Protein AF-A0A7S2RJF8-F1 (afdb_monomer_lite)

Structure (mmCIF, N/CA/C/O backbone):
data_AF-A0A7S2RJF8-F1
#
_entry.id   AF-A0A7S2RJF8-F1
#
loop_
_atom_site.group_PDB
_atom_site.id
_atom_site.type_symbol
_atom_site.label_atom_id
_atom_site.label_alt_id
_atom_site.label_comp_id
_atom_site.label_asym_id
_atom_site.label_entity_id
_atom_site.label_seq_id
_atom_site.pdbx_PDB_ins_code
_atom_site.Cartn_x
_atom_site.Cartn_y
_atom_site.Cartn_z
_atom_site.occupancy
_atom_site.B_iso_or_equiv
_atom_site.auth_seq_id
_ato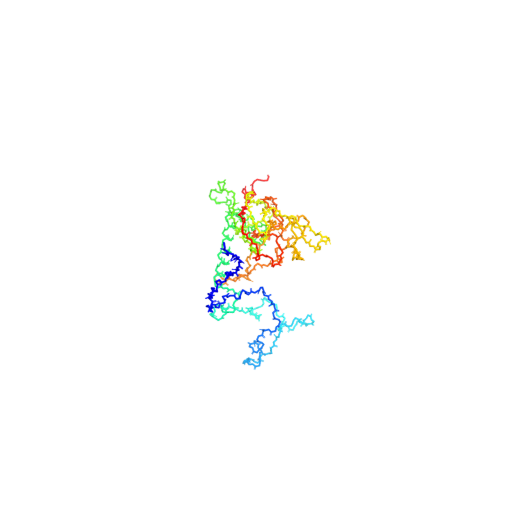m_site.auth_comp_id
_atom_site.auth_asym_id
_atom_site.auth_atom_id
_atom_site.pdbx_PDB_model_num
ATOM 1 N N . GLY A 1 1 ? 56.879 35.860 -63.292 1.00 36.66 1 GLY A N 1
ATOM 2 C CA . GLY A 1 1 ? 58.092 35.555 -62.521 1.00 36.66 1 GLY A CA 1
ATOM 3 C C . GLY A 1 1 ? 57.689 35.271 -61.097 1.00 36.66 1 GLY A C 1
ATOM 4 O O . GLY A 1 1 ? 57.011 36.121 -60.550 1.00 36.66 1 GLY A O 1
ATOM 5 N N . LEU A 1 2 ? 58.086 34.088 -60.601 1.00 40.69 2 LEU A N 1
ATOM 6 C CA . LEU A 1 2 ? 58.218 33.651 -59.195 1.00 40.69 2 LEU A CA 1
ATOM 7 C C . LEU A 1 2 ? 56.964 33.832 -58.302 1.00 40.69 2 LEU A C 1
ATOM 9 O O . LEU A 1 2 ? 56.569 34.950 -58.027 1.00 40.69 2 LEU A O 1
ATOM 13 N N . GLY A 1 3 ? 56.270 32.820 -57.775 1.00 36.88 3 GLY A N 1
ATOM 14 C CA . GLY A 1 3 ? 56.560 31.396 -57.593 1.00 36.88 3 GLY A CA 1
ATOM 15 C C . GLY A 1 3 ? 56.374 31.011 -56.114 1.00 36.88 3 GLY A C 1
ATOM 16 O O . GLY A 1 3 ? 57.061 31.585 -55.281 1.00 36.88 3 GLY A O 1
ATOM 17 N N . ASN A 1 4 ? 55.516 30.006 -55.860 1.00 38.94 4 ASN A N 1
ATOM 18 C CA . ASN A 1 4 ? 55.456 29.088 -54.695 1.00 38.94 4 ASN A CA 1
ATOM 19 C C . ASN A 1 4 ? 55.095 29.706 -53.321 1.00 38.94 4 ASN A C 1
ATOM 21 O O . ASN A 1 4 ? 55.640 30.725 -52.940 1.00 38.94 4 ASN A O 1
ATOM 25 N N . GLY A 1 5 ? 54.242 29.165 -52.446 1.00 35.81 5 GLY A N 1
ATOM 26 C CA . GLY A 1 5 ? 53.512 27.898 -52.293 1.00 35.81 5 GLY A CA 1
ATOM 27 C C . GLY A 1 5 ? 53.053 27.806 -50.803 1.00 35.81 5 GLY A C 1
ATOM 28 O O . GLY A 1 5 ? 53.656 28.480 -49.968 1.00 35.81 5 GLY A O 1
ATOM 29 N N . PRO A 1 6 ? 51.988 27.054 -50.447 1.00 52.69 6 PRO A N 1
ATOM 30 C CA . PRO A 1 6 ? 51.411 26.954 -49.085 1.00 52.69 6 PRO A CA 1
ATOM 31 C C . PRO A 1 6 ? 51.950 25.697 -48.347 1.00 52.69 6 PRO A C 1
ATOM 33 O O . PRO A 1 6 ? 52.889 25.089 -48.863 1.00 52.69 6 PRO A O 1
ATOM 36 N N . PRO A 1 7 ? 51.319 25.137 -47.285 1.00 63.91 7 PRO A N 1
ATOM 37 C CA . PRO A 1 7 ? 50.587 25.656 -46.107 1.00 63.91 7 PRO A CA 1
ATOM 38 C C . PRO A 1 7 ? 51.245 25.162 -44.785 1.00 63.91 7 PRO A C 1
ATOM 40 O O . PRO A 1 7 ? 52.074 24.267 -44.836 1.00 63.91 7 PRO A O 1
ATOM 43 N N . MET A 1 8 ? 50.835 25.613 -43.587 1.00 39.25 8 MET A N 1
ATOM 44 C CA . MET A 1 8 ? 50.894 24.745 -42.388 1.00 39.25 8 MET A CA 1
ATOM 45 C C . MET A 1 8 ? 49.911 25.153 -41.286 1.00 39.25 8 MET A C 1
ATOM 47 O O . MET A 1 8 ? 49.687 26.325 -40.999 1.00 39.25 8 MET A O 1
ATOM 51 N N . ALA A 1 9 ? 49.320 24.114 -40.705 1.00 45.09 9 ALA A N 1
ATOM 52 C CA . ALA A 1 9 ? 48.334 24.113 -39.644 1.00 45.09 9 ALA A CA 1
ATOM 53 C C . ALA A 1 9 ? 48.976 24.218 -38.251 1.00 45.09 9 ALA A C 1
ATOM 55 O O . ALA A 1 9 ? 50.017 23.622 -38.001 1.00 45.09 9 ALA A O 1
ATOM 56 N N . ALA A 1 10 ? 48.286 24.890 -37.332 1.00 42.38 10 ALA A N 1
ATOM 57 C CA . ALA A 1 10 ? 48.264 24.614 -35.893 1.00 42.38 10 ALA A CA 1
ATOM 58 C C . ALA A 1 10 ? 47.055 25.397 -35.348 1.00 42.38 10 ALA A C 1
ATOM 60 O O . ALA A 1 10 ? 46.948 26.599 -35.545 1.00 42.38 10 ALA A O 1
ATOM 61 N N . GLY A 1 11 ? 46.011 24.779 -34.808 1.00 36.81 11 GLY A N 1
ATOM 62 C CA . GLY A 1 11 ? 46.090 23.831 -33.707 1.00 36.81 11 GLY A CA 1
ATOM 63 C C . GLY A 1 11 ? 45.681 24.576 -32.439 1.00 36.81 11 GLY A C 1
ATOM 64 O O . GLY A 1 11 ? 46.522 25.047 -31.686 1.00 36.81 11 GLY A O 1
ATOM 65 N N . ARG A 1 12 ? 44.366 24.732 -32.250 1.00 40.50 12 ARG A N 1
ATOM 66 C CA . ARG A 1 12 ? 43.750 25.168 -30.993 1.00 40.50 12 ARG A CA 1
ATOM 67 C C . ARG A 1 12 ? 44.109 24.172 -29.888 1.00 40.50 12 ARG A C 1
ATOM 69 O O . ARG A 1 12 ? 43.741 23.014 -30.031 1.00 40.50 12 ARG A O 1
ATOM 76 N N . VAL A 1 13 ? 44.653 24.641 -28.766 1.00 36.78 13 VAL A N 1
ATOM 77 C CA . VAL A 1 13 ? 44.287 24.139 -27.429 1.00 36.78 13 VAL A CA 1
ATOM 78 C C . VAL A 1 13 ? 44.315 25.327 -26.466 1.00 36.78 13 VAL A C 1
ATOM 80 O O . VAL A 1 13 ? 45.375 25.810 -26.080 1.00 36.78 13 VAL A O 1
ATOM 83 N N . LEU A 1 14 ? 43.128 25.821 -26.104 1.00 37.53 14 LEU A N 1
ATOM 84 C CA . LEU A 1 14 ? 42.944 26.651 -24.917 1.00 37.53 14 LEU A CA 1
ATOM 85 C C . LEU A 1 14 ? 43.244 25.775 -23.693 1.00 37.53 14 LEU A C 1
ATOM 87 O O . LEU A 1 14 ? 42.480 24.859 -23.394 1.00 37.53 14 LEU A O 1
ATOM 91 N N . ALA A 1 15 ? 44.326 26.067 -22.977 1.00 36.41 15 ALA A N 1
ATOM 92 C CA . ALA A 1 15 ? 44.532 25.567 -21.625 1.00 36.41 15 ALA A CA 1
ATOM 93 C C . ALA A 1 15 ? 43.717 26.439 -20.657 1.00 36.41 15 ALA A C 1
ATOM 95 O O . ALA A 1 15 ? 44.195 27.437 -20.123 1.00 36.41 15 ALA A O 1
ATOM 96 N N . LEU A 1 16 ? 42.450 26.075 -20.476 1.00 36.81 16 LEU A N 1
ATOM 97 C CA . LEU A 1 16 ? 41.606 26.557 -19.387 1.00 36.81 16 LEU A CA 1
ATOM 98 C C . LEU A 1 16 ? 41.965 25.730 -18.143 1.00 36.81 16 LEU A C 1
ATOM 100 O O . LEU A 1 16 ? 41.409 24.661 -17.914 1.00 36.81 16 LEU A O 1
ATOM 104 N N . VAL A 1 17 ? 42.945 26.195 -17.366 1.00 37.25 17 VAL A N 1
ATOM 105 C CA . VAL A 1 17 ? 43.198 25.670 -16.017 1.00 37.25 17 VAL A CA 1
ATOM 106 C C . VAL A 1 17 ? 42.218 26.370 -15.083 1.00 37.25 17 VAL A C 1
ATOM 108 O O . VAL A 1 17 ? 42.480 27.457 -14.573 1.00 37.25 17 VAL A O 1
ATOM 111 N N . ALA A 1 18 ? 41.048 25.760 -14.928 1.00 38.97 18 ALA A N 1
ATOM 112 C CA . ALA A 1 18 ? 40.065 26.116 -13.922 1.00 38.97 18 ALA A CA 1
ATOM 113 C C . ALA A 1 18 ? 39.995 25.008 -12.864 1.00 38.97 18 ALA A C 1
ATOM 115 O O . ALA A 1 18 ? 39.979 23.826 -13.194 1.00 38.97 18 ALA A O 1
ATOM 116 N N . LEU A 1 19 ? 39.876 25.455 -11.613 1.00 39.59 19 LEU A N 1
ATOM 117 C CA . LEU A 1 19 ? 39.405 24.734 -10.429 1.00 39.59 19 LEU A CA 1
ATOM 118 C C . LEU A 1 19 ? 40.272 23.590 -9.871 1.00 39.59 19 LEU A C 1
ATOM 120 O O . LEU A 1 19 ? 40.175 22.436 -10.268 1.00 39.59 19 LEU A O 1
ATOM 124 N N . ALA A 1 20 ? 40.950 23.904 -8.768 1.00 35.16 20 ALA A N 1
ATOM 125 C CA . ALA A 1 20 ? 41.088 22.988 -7.639 1.00 35.16 20 ALA A CA 1
ATOM 126 C C . ALA A 1 20 ? 40.665 23.732 -6.361 1.00 35.16 20 ALA A C 1
ATOM 128 O O . ALA A 1 20 ? 41.483 24.100 -5.523 1.00 35.16 20 ALA A O 1
ATOM 129 N N . CYS A 1 21 ? 39.364 24.018 -6.242 1.00 34.28 21 CYS A N 1
ATOM 130 C CA . CYS A 1 21 ? 38.759 24.265 -4.938 1.00 34.28 21 CYS A CA 1
ATOM 131 C C . CYS A 1 21 ? 38.549 22.900 -4.282 1.00 34.28 21 CYS A C 1
ATOM 133 O O . CYS A 1 21 ? 37.712 22.120 -4.730 1.00 34.28 21 CYS A O 1
ATOM 135 N N . CYS A 1 22 ? 39.316 22.618 -3.232 1.00 37.09 22 CYS A N 1
ATOM 136 C CA . CYS A 1 22 ? 39.053 21.521 -2.312 1.00 37.09 22 CYS A CA 1
ATOM 137 C C . CYS A 1 22 ? 37.736 21.799 -1.573 1.00 37.09 22 CYS A C 1
ATOM 139 O O . CYS A 1 22 ? 37.728 22.406 -0.506 1.00 37.09 22 CYS A O 1
ATOM 141 N N . VAL A 1 23 ? 36.621 21.384 -2.168 1.00 39.28 23 VAL A N 1
ATOM 142 C CA . VAL A 1 23 ? 35.349 21.206 -1.471 1.00 39.28 23 VAL A CA 1
ATOM 143 C C . VAL A 1 23 ? 35.254 19.718 -1.170 1.00 39.28 23 VAL A C 1
ATOM 145 O O . VAL A 1 23 ? 35.249 18.890 -2.080 1.00 39.28 23 VAL A O 1
ATOM 148 N N . ALA A 1 24 ? 35.273 19.387 0.118 1.00 43.25 24 ALA A N 1
ATOM 149 C CA . ALA A 1 24 ? 35.049 18.036 0.607 1.00 43.25 24 ALA A CA 1
ATOM 150 C C . ALA A 1 24 ? 33.707 17.498 0.072 1.00 43.25 24 ALA A C 1
ATOM 152 O O . ALA A 1 24 ? 32.732 18.254 0.048 1.00 43.25 24 ALA A O 1
ATOM 153 N N . PRO A 1 25 ? 33.614 16.223 -0.344 1.00 43.41 25 PRO A N 1
ATOM 154 C CA . PRO A 1 25 ? 32.314 15.633 -0.614 1.00 43.41 25 PRO A CA 1
ATOM 155 C C . PRO A 1 25 ? 31.527 15.513 0.704 1.00 43.41 25 PRO A C 1
ATOM 157 O O . PRO A 1 25 ? 32.087 15.047 1.702 1.00 43.41 25 PRO A O 1
ATOM 160 N N . PRO A 1 26 ? 30.249 15.926 0.731 1.00 41.44 26 PRO A N 1
ATOM 161 C CA . PRO A 1 26 ? 29.357 15.613 1.829 1.00 41.44 26 PRO A CA 1
ATOM 162 C C . PRO A 1 26 ? 28.907 14.148 1.724 1.00 41.44 26 PRO A C 1
ATOM 164 O O . PRO A 1 26 ? 28.712 13.618 0.633 1.00 41.44 26 PRO A O 1
ATOM 167 N N . GLU A 1 27 ? 28.732 13.541 2.894 1.00 35.91 27 GLU A N 1
ATOM 168 C CA . GLU A 1 27 ? 27.838 12.411 3.164 1.00 35.91 27 GLU A CA 1
ATOM 169 C C . GLU A 1 27 ? 28.174 11.061 2.505 1.00 35.91 27 GLU A C 1
ATOM 171 O O . GLU A 1 27 ? 27.693 10.673 1.441 1.00 35.91 27 GLU A O 1
ATOM 176 N N . LEU A 1 28 ? 28.932 10.261 3.262 1.00 31.45 28 LEU A N 1
ATOM 177 C CA . LEU A 1 28 ? 28.774 8.810 3.260 1.00 31.45 28 LEU A CA 1
ATOM 178 C C . LEU A 1 28 ? 27.333 8.480 3.675 1.00 31.45 28 LEU A C 1
ATOM 180 O O . LEU A 1 28 ? 26.996 8.488 4.858 1.00 31.45 28 LEU A O 1
ATOM 184 N N . HIS A 1 29 ? 26.484 8.171 2.699 1.00 30.98 29 HIS A N 1
ATOM 185 C CA . HIS A 1 29 ? 25.232 7.478 2.960 1.00 30.98 29 HIS A CA 1
ATOM 186 C C . HIS A 1 29 ? 25.545 6.103 3.553 1.00 30.98 29 HIS A C 1
ATOM 188 O O . HIS A 1 29 ? 26.196 5.261 2.930 1.00 30.98 29 HIS A O 1
ATOM 194 N N . VAL A 1 30 ? 25.100 5.910 4.791 1.00 29.80 30 VAL A N 1
ATOM 195 C CA . VAL A 1 30 ? 25.175 4.650 5.523 1.00 29.80 30 VAL A CA 1
ATOM 196 C C . VAL A 1 30 ? 24.367 3.603 4.761 1.00 29.80 30 VAL A C 1
ATOM 198 O O . VAL A 1 30 ? 23.178 3.772 4.494 1.00 29.80 30 VAL A O 1
ATOM 201 N N . TRP A 1 31 ? 25.049 2.529 4.382 1.00 30.05 31 TRP A N 1
ATOM 202 C CA . TRP A 1 31 ? 24.442 1.332 3.827 1.00 30.05 31 TRP A CA 1
ATOM 203 C C . TRP A 1 31 ? 23.657 0.632 4.941 1.00 30.05 31 TRP A C 1
ATOM 205 O O . TRP A 1 31 ? 24.058 0.671 6.102 1.00 30.05 31 TRP A O 1
ATOM 215 N N . SER A 1 32 ? 22.537 0.011 4.571 1.00 32.19 32 SER A N 1
ATOM 216 C CA . SER A 1 32 ? 21.810 -1.019 5.327 1.00 32.19 32 SER A CA 1
ATOM 217 C C . SER A 1 32 ? 22.637 -1.699 6.424 1.00 32.19 32 SER A C 1
ATOM 219 O O . SER A 1 32 ? 23.750 -2.134 6.136 1.00 32.19 32 SER A O 1
ATOM 221 N N . TYR A 1 33 ? 22.068 -1.856 7.627 1.00 31.17 33 TYR A N 1
ATOM 222 C CA . TYR A 1 33 ? 22.674 -2.583 8.748 1.00 31.17 33 TYR A CA 1
ATOM 223 C C . TYR A 1 33 ? 23.392 -3.862 8.284 1.00 31.17 33 TYR A C 1
ATOM 225 O O . TYR A 1 33 ? 22.763 -4.882 8.009 1.00 31.17 33 TYR A O 1
ATOM 233 N N . ALA A 1 34 ? 24.721 -3.800 8.216 1.00 29.31 34 ALA A N 1
ATOM 234 C CA . ALA A 1 34 ? 25.559 -4.973 8.350 1.00 29.31 34 ALA A CA 1
ATOM 235 C C . ALA A 1 34 ? 25.670 -5.228 9.854 1.00 29.31 34 ALA A C 1
ATOM 237 O O . ALA A 1 34 ? 26.115 -4.357 10.603 1.00 29.31 34 ALA A O 1
ATOM 238 N N . ILE A 1 35 ? 25.214 -6.395 10.304 1.00 30.94 35 ILE A N 1
ATOM 239 C CA . ILE A 1 35 ? 25.526 -6.879 11.646 1.00 30.94 35 ILE A CA 1
ATOM 240 C C . ILE A 1 35 ? 27.038 -7.123 11.649 1.00 30.94 35 ILE A C 1
ATOM 242 O O . ILE A 1 35 ? 27.505 -8.126 11.117 1.00 30.94 35 ILE A O 1
ATOM 246 N N . TYR A 1 36 ? 27.810 -6.173 12.173 1.00 28.81 36 TYR A N 1
ATOM 247 C CA . TYR A 1 36 ? 29.193 -6.433 12.545 1.00 28.81 36 TYR A CA 1
ATOM 248 C C . TYR A 1 36 ? 29.146 -7.272 13.823 1.00 28.81 36 TYR A C 1
ATOM 250 O O . TYR A 1 36 ? 28.718 -6.780 14.865 1.00 28.81 36 TYR A O 1
ATOM 258 N N . GLU A 1 37 ? 29.547 -8.542 13.739 1.00 36.03 37 GLU A N 1
ATOM 259 C CA . GLU A 1 37 ? 29.615 -9.442 14.902 1.00 36.03 37 GLU A CA 1
ATOM 260 C C . GLU A 1 37 ? 30.635 -8.981 15.966 1.00 36.03 37 GLU A C 1
ATOM 262 O O . GLU A 1 37 ? 30.595 -9.484 17.082 1.00 36.03 37 GLU A O 1
ATOM 267 N N . ASP A 1 38 ? 31.471 -7.971 15.688 1.00 37.56 38 ASP A N 1
ATOM 268 C CA . ASP A 1 38 ? 32.665 -7.679 16.497 1.00 37.56 38 ASP A CA 1
ATOM 269 C C . ASP A 1 38 ? 32.805 -6.248 17.061 1.00 37.56 38 ASP A C 1
ATOM 271 O O . ASP A 1 38 ? 33.873 -5.893 17.555 1.00 37.56 38 ASP A O 1
ATOM 275 N N . GLU A 1 39 ? 31.755 -5.419 17.093 1.00 38.50 39 GLU A N 1
ATOM 276 C CA . GLU A 1 39 ? 31.833 -4.082 17.734 1.00 38.50 39 GLU A CA 1
ATOM 277 C C . GLU A 1 39 ? 30.819 -3.851 18.864 1.00 38.50 39 GLU A C 1
ATOM 279 O O . GLU A 1 39 ? 30.466 -2.720 19.201 1.00 38.50 39 GLU A O 1
ATOM 284 N N . TYR A 1 40 ? 30.403 -4.915 19.555 1.00 44.22 40 TYR A N 1
ATOM 285 C CA . TYR A 1 40 ? 29.953 -4.727 20.933 1.00 44.22 40 TYR A CA 1
ATOM 286 C C . TYR A 1 40 ? 31.178 -4.392 21.782 1.00 44.22 40 TYR A C 1
ATOM 288 O O . TYR A 1 40 ? 32.080 -5.214 21.940 1.00 44.22 40 TYR A O 1
ATOM 296 N N . ALA A 1 41 ? 31.212 -3.182 22.344 1.00 46.56 41 ALA A N 1
ATOM 297 C CA . ALA A 1 41 ? 32.182 -2.770 23.352 1.00 46.56 41 ALA A CA 1
ATOM 298 C C . ALA A 1 41 ? 32.038 -3.646 24.615 1.00 46.56 41 ALA A C 1
ATOM 300 O O . ALA A 1 41 ? 31.491 -3.225 25.633 1.00 46.56 41 ALA A O 1
ATOM 301 N N . ASN A 1 42 ? 32.537 -4.884 24.549 1.00 48.09 42 ASN A N 1
ATOM 302 C CA . ASN A 1 42 ? 32.509 -5.889 25.613 1.00 48.09 42 ASN A CA 1
ATOM 303 C C . ASN A 1 42 ? 33.150 -5.380 26.910 1.00 48.09 42 ASN A C 1
ATOM 305 O O . ASN A 1 42 ? 32.849 -5.874 27.994 1.00 48.09 42 ASN A O 1
ATOM 309 N N . SER A 1 43 ? 34.019 -4.374 26.809 1.00 51.50 43 SER A N 1
ATOM 310 C CA . SER A 1 43 ? 34.651 -3.707 27.943 1.00 51.50 43 SER A CA 1
ATOM 311 C C . SER A 1 43 ? 33.713 -2.791 28.735 1.00 51.50 43 SER A C 1
ATOM 313 O O . SER A 1 43 ? 34.073 -2.419 29.845 1.00 51.50 43 SER A O 1
ATOM 315 N N . GLN A 1 44 ? 32.533 -2.434 28.213 1.00 53.22 44 GLN A N 1
ATOM 316 C CA . GLN A 1 44 ? 31.577 -1.537 28.883 1.00 53.22 44 GLN A CA 1
ATOM 317 C C . GLN A 1 44 ? 30.209 -2.171 29.168 1.00 53.22 44 GLN A C 1
ATOM 319 O O . GLN A 1 44 ? 29.307 -1.499 29.670 1.00 53.22 44 GLN A O 1
ATOM 324 N N . LEU A 1 45 ? 30.036 -3.462 28.883 1.00 55.62 45 LEU A N 1
ATOM 325 C CA . LEU A 1 45 ? 28.793 -4.157 29.201 1.00 55.62 45 LEU A CA 1
ATOM 326 C C . LEU A 1 45 ? 28.666 -4.440 30.710 1.00 55.62 45 LEU A C 1
ATOM 328 O O . LEU A 1 45 ? 29.681 -4.567 31.412 1.00 55.62 45 LEU A O 1
ATOM 332 N N . PRO A 1 46 ? 27.423 -4.566 31.219 1.00 52.50 46 PRO A N 1
ATOM 333 C CA . PRO A 1 46 ? 27.152 -5.168 32.517 1.00 52.50 46 PRO A CA 1
ATOM 334 C C . PRO A 1 46 ? 27.893 -6.503 32.665 1.00 52.50 46 PRO A C 1
ATOM 336 O O . PRO A 1 46 ? 27.715 -7.413 31.862 1.00 52.50 46 PRO A O 1
ATOM 339 N N . GLY A 1 47 ? 28.735 -6.595 33.687 1.00 56.81 47 GLY A N 1
ATOM 340 C CA . GLY A 1 47 ? 29.596 -7.738 33.973 1.00 56.81 47 GLY A CA 1
ATOM 341 C C . GLY A 1 47 ? 30.997 -7.718 33.346 1.00 56.81 47 GLY A C 1
ATOM 342 O O . GLY A 1 47 ? 31.751 -8.683 33.471 1.00 56.81 47 GLY A O 1
AT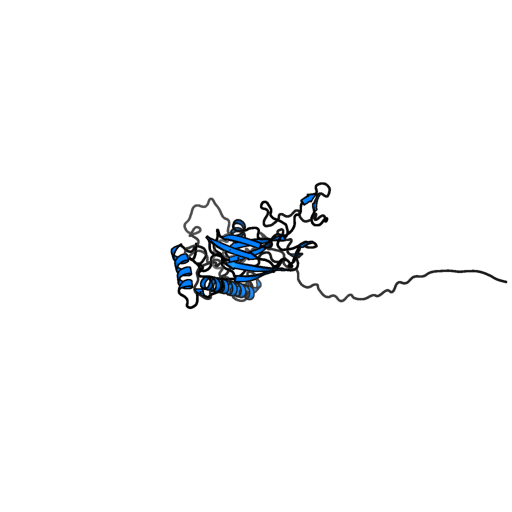OM 343 N N . SER A 1 48 ? 31.388 -6.621 32.693 1.00 62.41 48 SER A N 1
ATOM 344 C CA . SER A 1 48 ? 32.788 -6.367 32.323 1.00 62.41 48 SER A CA 1
ATOM 345 C C . SER A 1 48 ? 33.712 -6.302 33.551 1.00 62.41 48 SER A C 1
ATOM 347 O O . SER A 1 48 ? 33.267 -6.090 34.678 1.00 62.41 48 SER A O 1
ATOM 349 N N . ALA A 1 49 ? 35.029 -6.421 33.337 1.00 60.34 49 ALA A N 1
ATOM 350 C CA . ALA A 1 49 ? 36.032 -6.332 34.409 1.00 60.34 49 ALA A CA 1
ATOM 351 C C . ALA A 1 49 ? 36.002 -4.996 35.185 1.00 60.34 49 ALA A C 1
ATOM 353 O O . ALA A 1 49 ? 36.533 -4.909 36.289 1.00 60.34 49 ALA A O 1
ATOM 354 N N . SER A 1 50 ? 35.381 -3.962 34.612 1.00 61.97 50 SER A N 1
ATOM 355 C CA . SER A 1 50 ? 35.159 -2.648 35.219 1.00 61.97 50 SER A CA 1
ATOM 356 C C . SER A 1 50 ? 33.776 -2.472 35.863 1.00 61.97 50 SER A C 1
ATOM 358 O O . SER A 1 50 ? 33.498 -1.388 36.375 1.00 61.97 50 SER A O 1
ATOM 360 N N . ASP A 1 51 ? 32.897 -3.482 35.853 1.00 65.38 51 ASP A N 1
ATOM 361 C CA . ASP A 1 51 ? 31.572 -3.386 36.476 1.00 65.38 51 ASP A CA 1
ATOM 362 C C . ASP A 1 51 ? 31.691 -3.433 38.014 1.00 65.38 51 ASP A C 1
ATOM 364 O O . ASP A 1 51 ? 32.073 -4.468 38.572 1.00 65.38 51 ASP A O 1
ATOM 368 N N . PRO A 1 52 ? 31.317 -2.359 38.738 1.00 61.78 52 PRO A N 1
ATOM 369 C CA . PRO A 1 52 ? 31.448 -2.291 40.195 1.00 61.78 52 PRO A CA 1
ATOM 370 C C . PRO A 1 52 ? 30.567 -3.303 40.943 1.00 61.78 52 PRO A C 1
ATOM 372 O O . PRO A 1 52 ? 30.736 -3.488 42.147 1.00 61.78 52 PRO A O 1
ATOM 375 N N . ARG A 1 53 ? 29.621 -3.957 40.258 1.00 70.88 53 ARG A N 1
ATOM 376 C CA . ARG A 1 53 ? 28.752 -4.995 40.831 1.00 70.88 53 ARG A CA 1
ATOM 377 C C . ARG A 1 53 ? 29.390 -6.387 40.820 1.00 70.88 53 ARG A C 1
ATOM 379 O O . ARG A 1 53 ? 28.836 -7.286 41.444 1.00 70.88 53 ARG A O 1
ATOM 386 N N . GLY A 1 54 ? 30.507 -6.584 40.108 1.00 62.56 54 GLY A N 1
ATOM 387 C CA . GLY A 1 54 ? 31.204 -7.876 40.023 1.00 62.56 54 GLY A CA 1
ATOM 388 C C . GLY A 1 54 ? 30.406 -8.987 39.327 1.00 62.56 54 GLY A C 1
ATOM 389 O O . GLY A 1 54 ? 30.609 -10.165 39.616 1.00 62.56 54 GLY A O 1
ATOM 390 N N . LEU A 1 55 ? 29.464 -8.627 38.452 1.00 56.47 55 LEU A N 1
ATOM 391 C CA . LEU A 1 55 ? 28.654 -9.597 37.712 1.00 56.47 55 LEU A CA 1
ATOM 392 C C . LEU A 1 55 ? 29.489 -10.248 36.591 1.00 56.47 55 LEU A C 1
ATOM 394 O O . LEU A 1 55 ? 30.402 -9.612 36.076 1.00 56.47 55 LEU A O 1
ATOM 398 N N . PRO A 1 56 ? 29.227 -11.506 36.199 1.00 50.12 56 PRO A N 1
ATOM 399 C CA . PRO A 1 56 ? 29.906 -12.113 35.059 1.00 50.12 56 PRO A CA 1
ATOM 400 C C . PRO A 1 56 ? 29.427 -11.482 33.746 1.00 50.12 56 PRO A C 1
ATOM 402 O O . PRO A 1 56 ? 28.227 -11.263 33.565 1.00 50.12 56 PRO A O 1
ATOM 405 N N . ASN A 1 57 ? 30.357 -11.219 32.821 1.00 44.94 57 ASN A N 1
ATOM 406 C CA . ASN A 1 57 ? 30.033 -10.803 31.457 1.00 44.94 57 ASN A CA 1
ATOM 407 C C . ASN A 1 57 ? 29.303 -11.964 30.776 1.00 44.94 57 ASN A C 1
ATOM 409 O O . ASN A 1 57 ? 29.922 -12.967 30.420 1.00 44.94 57 ASN A O 1
ATOM 413 N N . MET A 1 58 ? 27.981 -11.872 30.682 1.00 49.50 58 MET A N 1
ATOM 414 C CA . MET A 1 58 ? 27.156 -12.910 30.076 1.00 49.50 58 MET A CA 1
ATOM 415 C C . MET A 1 58 ? 26.879 -12.482 28.635 1.00 49.50 58 MET A C 1
ATOM 417 O O . MET A 1 58 ? 25.992 -11.651 28.426 1.00 49.50 58 MET A O 1
ATOM 421 N N . PRO A 1 59 ? 27.614 -12.998 27.630 1.00 42.03 59 PRO A N 1
ATOM 422 C CA . PRO A 1 59 ? 27.159 -12.851 26.261 1.00 42.03 59 PRO A CA 1
ATOM 423 C C . PRO A 1 59 ? 25.803 -13.550 26.149 1.00 42.03 59 PRO A C 1
ATOM 425 O O . PRO A 1 59 ? 25.563 -14.572 26.796 1.00 42.03 59 PRO A O 1
ATOM 428 N N . PHE A 1 60 ? 24.910 -13.009 25.324 1.00 43.69 60 PHE A N 1
ATOM 429 C CA . PHE A 1 60 ? 23.695 -13.700 24.902 1.00 43.69 60 PHE A CA 1
ATOM 430 C C . PHE A 1 60 ? 24.069 -14.904 24.018 1.00 43.69 60 PHE A C 1
ATOM 432 O O . PHE A 1 60 ? 23.777 -14.930 22.827 1.00 43.69 60 PHE A O 1
ATOM 439 N N . THR A 1 61 ? 24.754 -15.905 24.567 1.00 38.66 61 THR A N 1
ATOM 440 C CA . THR A 1 61 ? 24.846 -17.220 23.948 1.00 38.66 61 THR A CA 1
ATOM 441 C C . THR A 1 61 ? 23.569 -17.968 24.305 1.00 38.66 61 THR A C 1
ATOM 443 O O . THR A 1 61 ? 23.302 -18.289 25.463 1.00 38.66 61 THR A O 1
ATOM 446 N N . VAL A 1 62 ? 22.736 -18.213 23.296 1.00 41.69 62 VAL A N 1
ATOM 447 C CA . VAL A 1 62 ? 21.612 -19.146 23.400 1.00 41.69 62 VAL A CA 1
ATOM 448 C C . VAL A 1 62 ? 22.194 -20.554 23.487 1.00 41.69 62 VAL A C 1
ATOM 450 O O . VAL A 1 62 ? 22.439 -21.208 22.478 1.00 41.69 62 VAL A O 1
ATOM 453 N N . ASP A 1 63 ? 22.470 -21.005 24.709 1.00 39.66 63 ASP A N 1
ATOM 454 C CA . ASP A 1 63 ? 22.708 -22.418 24.985 1.00 39.66 63 ASP A CA 1
ATOM 455 C C . ASP A 1 63 ? 21.354 -23.136 25.013 1.00 39.66 63 ASP A C 1
ATOM 457 O O . ASP A 1 63 ? 20.622 -23.107 26.003 1.00 39.66 63 ASP A O 1
ATOM 461 N N . THR A 1 64 ? 20.999 -23.756 23.887 1.00 40.94 64 THR A N 1
ATOM 462 C CA . THR A 1 64 ? 19.749 -24.509 23.714 1.00 40.94 64 THR A CA 1
ATOM 463 C C . THR A 1 64 ? 19.667 -25.776 24.566 1.00 40.94 64 THR A C 1
ATOM 465 O O . THR A 1 64 ? 18.603 -26.388 24.614 1.00 40.94 64 THR A O 1
ATOM 468 N N . ASN A 1 65 ? 20.758 -26.176 25.229 1.00 45.16 65 ASN A N 1
ATOM 469 C CA . ASN A 1 65 ? 20.813 -27.363 26.083 1.00 45.16 65 ASN A CA 1
ATOM 470 C C . ASN A 1 65 ? 20.836 -27.025 27.582 1.00 45.16 65 ASN A C 1
ATOM 472 O O . ASN A 1 65 ? 20.963 -27.929 28.409 1.00 45.16 65 ASN A O 1
ATOM 476 N N . ARG A 1 66 ? 20.716 -25.747 27.958 1.00 45.03 66 ARG A N 1
ATOM 477 C CA . ARG A 1 66 ? 20.692 -25.341 29.365 1.00 45.03 66 ARG A CA 1
ATOM 478 C C . ARG A 1 66 ? 19.304 -25.571 29.964 1.00 45.03 66 ARG A C 1
ATOM 480 O O . ARG A 1 66 ? 18.331 -24.927 29.576 1.00 45.03 66 ARG A O 1
ATOM 487 N N . GLU A 1 67 ? 19.214 -26.479 30.934 1.00 48.91 67 GLU A N 1
ATOM 488 C CA . GLU A 1 67 ? 18.000 -26.663 31.734 1.00 48.91 67 GLU A CA 1
ATOM 489 C C . GLU A 1 67 ? 17.678 -25.395 32.545 1.00 48.91 67 GLU A C 1
ATOM 491 O O . GLU A 1 67 ? 18.569 -24.645 32.955 1.00 48.91 67 GLU A O 1
ATOM 496 N N . SER A 1 68 ? 16.384 -25.135 32.751 1.00 44.56 68 SER A N 1
ATOM 497 C CA . SER A 1 68 ? 15.892 -23.922 33.408 1.00 44.56 68 SER A CA 1
ATOM 498 C C . SER A 1 68 ? 16.358 -23.851 34.869 1.00 44.56 68 SER A C 1
ATOM 500 O O . SER A 1 68 ? 15.805 -24.502 35.748 1.00 44.56 68 SER A O 1
ATOM 502 N N . ASP A 1 69 ? 17.377 -23.033 35.133 1.00 52.03 69 ASP A N 1
ATOM 503 C CA . ASP A 1 69 ? 17.957 -22.817 36.466 1.00 52.03 69 ASP A CA 1
ATOM 504 C C . ASP A 1 69 ? 17.206 -21.787 37.333 1.00 52.03 69 ASP A C 1
ATOM 506 O O . ASP A 1 69 ? 17.660 -21.437 38.421 1.00 52.03 69 ASP A O 1
ATOM 510 N N . GLY A 1 70 ? 16.075 -21.258 36.852 1.00 44.06 70 GLY A N 1
ATOM 511 C CA . GLY A 1 70 ? 15.232 -20.302 37.579 1.00 44.06 70 GLY A CA 1
ATOM 512 C C . GLY A 1 70 ? 15.840 -18.908 37.803 1.00 44.06 70 GLY A C 1
ATOM 513 O O . GLY A 1 70 ? 15.150 -18.037 38.329 1.00 44.06 70 GLY A O 1
ATOM 514 N N . ILE A 1 71 ? 17.090 -18.667 37.390 1.00 46.44 71 ILE A N 1
ATOM 515 C CA . ILE A 1 71 ? 17.791 -17.377 37.542 1.00 46.44 71 ILE A CA 1
ATOM 516 C C . ILE A 1 71 ? 18.044 -16.735 36.173 1.00 46.44 71 ILE A C 1
ATOM 518 O O . ILE A 1 71 ? 17.810 -15.543 35.999 1.00 46.44 71 ILE A O 1
ATOM 522 N N . SER A 1 72 ? 18.473 -17.522 35.183 1.00 44.38 72 SER A N 1
ATOM 523 C CA . SER A 1 72 ? 18.706 -17.071 33.798 1.00 44.38 72 SER A CA 1
ATOM 524 C C . SER A 1 72 ? 17.532 -17.356 32.854 1.00 44.38 72 SER A C 1
ATOM 526 O O . SER A 1 72 ? 17.482 -16.845 31.741 1.00 44.38 72 SER A O 1
ATOM 528 N N . SER A 1 73 ? 16.572 -18.156 33.318 1.00 44.53 73 SER A N 1
ATOM 529 C CA . SER A 1 73 ? 15.417 -18.654 32.560 1.00 44.53 73 SER A CA 1
ATOM 530 C C . SER A 1 73 ? 14.084 -18.128 33.105 1.00 44.53 73 SER A C 1
ATOM 532 O O . SER A 1 73 ? 13.027 -18.727 32.907 1.00 44.53 73 SER A O 1
ATOM 534 N N . VAL A 1 74 ? 14.117 -16.983 33.791 1.00 40.16 74 VAL A N 1
ATOM 535 C CA . VAL A 1 74 ? 12.896 -16.234 34.089 1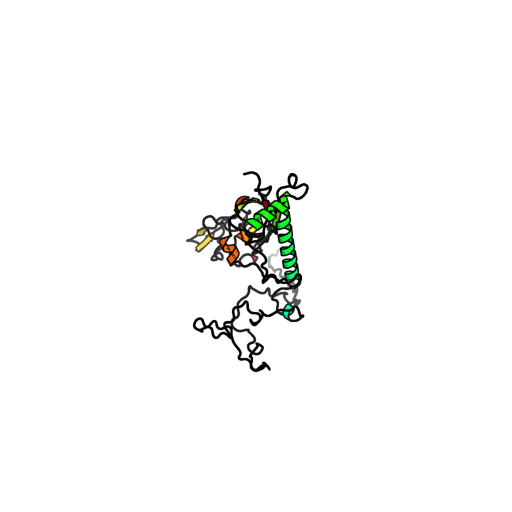.00 40.16 74 VAL A CA 1
ATOM 536 C C . VAL A 1 74 ? 12.246 -15.817 32.774 1.00 40.16 74 VAL A C 1
ATOM 538 O O . VAL A 1 74 ? 12.874 -15.195 31.921 1.00 40.16 74 VAL A O 1
ATOM 541 N N . SER A 1 75 ? 10.980 -16.205 32.617 1.00 42.19 75 SER A N 1
ATOM 542 C CA . SER A 1 75 ? 10.120 -15.784 31.514 1.00 42.19 75 SER A CA 1
ATOM 543 C C . SER A 1 75 ? 10.307 -14.284 31.242 1.00 42.19 75 SER A C 1
ATOM 545 O O . SER A 1 75 ? 10.304 -13.517 32.211 1.00 42.19 75 SER A O 1
ATOM 547 N N . PRO A 1 76 ? 10.385 -13.838 29.969 1.00 42.38 76 PRO A N 1
ATOM 548 C CA . PRO A 1 76 ? 10.541 -12.424 29.590 1.00 42.38 76 PRO A CA 1
ATOM 549 C C . PRO A 1 76 ? 9.399 -11.506 30.079 1.00 42.38 76 PRO A C 1
ATOM 551 O O . PRO A 1 76 ? 9.355 -10.322 29.755 1.00 42.38 76 PRO A O 1
ATOM 554 N N . LEU A 1 77 ? 8.458 -12.058 30.850 1.00 37.59 77 LEU A N 1
ATOM 555 C CA . LEU A 1 77 ? 7.268 -11.431 31.404 1.00 37.59 77 LEU A CA 1
ATOM 556 C C . LEU A 1 77 ? 7.332 -11.225 32.933 1.00 37.59 77 LEU A C 1
ATOM 558 O O . LEU A 1 77 ? 6.352 -10.760 33.511 1.00 37.59 77 LEU A O 1
ATOM 562 N N . THR A 1 78 ? 8.438 -11.555 33.618 1.00 40.97 78 THR A N 1
ATOM 563 C CA . THR A 1 78 ? 8.606 -11.227 35.050 1.00 40.97 78 THR A CA 1
ATOM 564 C C . THR A 1 78 ? 9.196 -9.828 35.249 1.00 40.97 78 THR A C 1
ATOM 566 O O . THR A 1 78 ? 9.983 -9.339 34.441 1.00 40.97 78 THR A O 1
ATOM 569 N N . THR A 1 79 ? 8.874 -9.183 36.375 1.00 41.53 79 THR A N 1
ATOM 570 C CA . THR A 1 79 ? 9.406 -7.860 36.772 1.00 41.53 79 THR A CA 1
ATOM 571 C C . THR A 1 79 ? 10.919 -7.837 37.022 1.00 41.53 79 THR A C 1
ATOM 573 O O . THR A 1 79 ? 11.491 -6.764 37.197 1.00 41.53 79 THR A O 1
ATOM 576 N N . THR A 1 80 ? 11.560 -9.007 37.049 1.00 37.75 80 THR A N 1
ATOM 577 C CA . THR A 1 80 ? 13.001 -9.207 37.242 1.00 37.75 80 THR A CA 1
ATOM 578 C C . THR A 1 80 ? 13.754 -9.527 35.954 1.00 37.75 80 THR A C 1
ATOM 580 O O . THR A 1 80 ? 14.983 -9.570 35.985 1.00 37.75 80 THR A O 1
ATOM 583 N N . SER A 1 81 ? 13.061 -9.730 34.825 1.00 35.31 81 SER A N 1
ATOM 584 C CA . SER A 1 81 ? 13.733 -9.792 33.526 1.00 35.31 81 SER A CA 1
ATOM 585 C C . SER A 1 81 ? 14.483 -8.477 33.297 1.00 35.31 81 SER A C 1
ATOM 587 O O . SER A 1 81 ? 13.911 -7.418 33.588 1.00 35.31 81 SER A O 1
ATOM 589 N N . PRO A 1 82 ? 15.736 -8.500 32.795 1.00 39.44 82 PRO A N 1
ATOM 590 C CA . PRO A 1 82 ? 16.413 -7.273 32.419 1.00 39.44 82 PRO A CA 1
ATOM 591 C C . PRO A 1 82 ? 15.482 -6.552 31.456 1.00 39.44 82 PRO A C 1
ATOM 593 O O . PRO A 1 82 ? 15.160 -7.075 30.387 1.00 39.44 82 PRO A O 1
ATOM 596 N N . ALA A 1 83 ? 14.974 -5.390 31.872 1.00 40.59 83 ALA A N 1
ATOM 597 C CA . ALA A 1 83 ? 14.205 -4.554 30.977 1.00 40.59 83 ALA A CA 1
ATOM 598 C C . ALA A 1 83 ? 15.068 -4.399 29.726 1.00 40.59 83 ALA A C 1
ATOM 600 O O . ALA A 1 83 ? 16.231 -4.005 29.849 1.00 40.59 83 ALA A O 1
ATOM 601 N N . PHE A 1 84 ? 14.519 -4.739 28.553 1.00 40.44 84 PHE A N 1
ATOM 602 C CA . PHE A 1 84 ? 15.087 -4.303 27.279 1.00 40.44 84 PHE A CA 1
ATOM 603 C C . PHE A 1 84 ? 15.645 -2.900 27.493 1.00 40.44 84 PHE A C 1
ATOM 605 O O . PHE A 1 84 ? 14.879 -2.092 28.042 1.00 40.44 84 PHE A O 1
ATOM 612 N N . PRO A 1 85 ? 16.929 -2.634 27.165 1.00 40.84 85 PRO A N 1
ATOM 613 C CA . PRO A 1 85 ? 17.595 -1.401 27.544 1.00 40.84 85 PRO A CA 1
ATOM 614 C C . PRO A 1 85 ? 16.631 -0.248 27.327 1.00 40.84 85 PRO A C 1
ATOM 616 O O . PRO A 1 85 ? 16.130 -0.001 26.221 1.00 40.84 85 PRO A O 1
ATOM 619 N N . GLN A 1 86 ? 16.235 0.373 28.438 1.00 37.34 86 GLN A N 1
ATOM 620 C CA . GLN A 1 86 ? 15.417 1.557 28.365 1.00 37.34 86 GLN A CA 1
ATOM 621 C C . GLN A 1 86 ? 16.348 2.608 27.789 1.00 37.34 86 GLN A C 1
ATOM 623 O O . GLN A 1 86 ? 17.108 3.235 28.512 1.00 37.34 86 GLN A O 1
ATOM 628 N N . TYR A 1 87 ? 16.325 2.751 26.464 1.00 40.50 87 TYR A N 1
ATOM 629 C CA . TYR A 1 87 ? 16.835 3.934 25.799 1.00 40.50 87 TYR A CA 1
ATOM 630 C C . TYR A 1 87 ? 15.926 5.071 26.254 1.00 40.50 87 TYR A C 1
ATOM 632 O O . TYR A 1 87 ? 14.888 5.343 25.650 1.00 40.50 87 TYR A O 1
ATOM 640 N N . GLU A 1 88 ? 16.184 5.592 27.448 1.00 40.59 88 GLU A N 1
ATOM 641 C CA . GLU A 1 88 ? 15.700 6.905 27.803 1.00 40.59 88 GLU A CA 1
ATOM 642 C C . GLU A 1 88 ? 16.390 7.867 26.851 1.00 40.59 88 GLU A C 1
ATOM 644 O O . GLU A 1 88 ? 17.575 7.727 26.535 1.00 40.59 88 GLU A O 1
ATOM 649 N N . VAL A 1 89 ? 15.612 8.813 26.343 1.00 44.47 89 VAL A N 1
ATOM 650 C CA . VAL A 1 89 ? 16.068 9.893 25.471 1.00 44.47 89 VAL A CA 1
ATOM 651 C C . VAL A 1 89 ? 16.892 10.881 26.312 1.00 44.47 89 VAL A C 1
ATOM 653 O O . VAL A 1 89 ? 16.652 12.075 26.301 1.00 44.47 89 VAL A O 1
ATOM 656 N N . SER A 1 90 ? 17.822 10.392 27.133 1.00 42.62 90 SER A N 1
ATOM 657 C CA . SER A 1 90 ? 18.879 11.215 27.693 1.00 42.62 90 SER A CA 1
ATOM 658 C C . SER A 1 90 ? 19.933 11.310 26.600 1.00 42.62 90 SER A C 1
ATOM 660 O O . SER A 1 90 ? 20.667 10.344 26.393 1.00 42.62 90 SER A O 1
ATOM 662 N N . ASP A 1 91 ? 19.869 12.406 25.845 1.00 43.34 91 ASP A N 1
ATOM 663 C CA . ASP A 1 91 ? 20.823 13.162 25.004 1.00 43.34 91 ASP A CA 1
ATOM 664 C C . ASP A 1 91 ? 22.110 12.528 24.424 1.00 43.34 91 ASP A C 1
ATOM 666 O O . ASP A 1 91 ? 22.701 13.090 23.510 1.00 43.34 91 ASP A O 1
ATOM 670 N N . LEU A 1 92 ? 22.540 11.347 24.855 1.00 41.06 92 LEU A N 1
ATOM 671 C CA . LEU A 1 92 ? 23.681 10.599 24.336 1.00 41.06 92 LEU A CA 1
ATOM 672 C C . LEU A 1 92 ? 23.266 9.410 23.455 1.00 41.06 92 LEU A C 1
ATOM 674 O O . LEU A 1 92 ? 24.014 9.051 22.555 1.00 41.06 92 LEU A O 1
ATOM 678 N N . TYR A 1 93 ? 22.071 8.827 23.628 1.00 40.09 93 TYR A N 1
ATOM 679 C CA . TYR A 1 93 ? 21.608 7.710 22.776 1.00 40.09 93 TYR A CA 1
ATOM 680 C C . TYR A 1 93 ? 20.894 8.133 21.491 1.00 40.09 93 TYR A C 1
ATOM 682 O O . TYR A 1 93 ? 20.852 7.351 20.541 1.00 40.09 93 TYR A O 1
ATOM 690 N N . ALA A 1 94 ? 20.434 9.385 21.406 1.00 42.53 94 ALA A N 1
ATOM 691 C CA . ALA A 1 94 ? 20.065 9.990 20.126 1.00 42.53 94 ALA A CA 1
ATOM 692 C C . ALA A 1 94 ? 21.283 10.079 19.181 1.00 42.53 94 ALA A C 1
ATOM 694 O O . ALA A 1 94 ? 21.137 9.900 17.975 1.00 42.53 94 ALA A O 1
ATOM 695 N N . GLN A 1 95 ? 22.494 10.242 19.736 1.00 38.91 95 GLN A N 1
ATOM 696 C CA . GLN A 1 95 ? 23.760 10.223 18.993 1.00 38.91 95 GLN A CA 1
ATOM 697 C C . GLN A 1 95 ? 24.120 8.825 18.450 1.00 38.91 95 GLN A C 1
ATOM 699 O O . GLN A 1 95 ? 24.865 8.725 17.480 1.00 38.91 95 GLN A O 1
ATOM 704 N N . TYR A 1 96 ? 23.585 7.751 19.047 1.00 41.66 96 TYR A N 1
ATOM 705 C CA . TYR A 1 96 ? 23.828 6.364 18.626 1.00 41.66 96 TYR A CA 1
ATOM 706 C C . TYR A 1 96 ? 22.721 5.799 17.712 1.00 41.66 96 TYR A C 1
ATOM 708 O O . TYR A 1 96 ? 22.707 4.606 17.422 1.00 41.66 96 TYR A O 1
ATOM 716 N N . GLY A 1 97 ? 21.814 6.651 17.216 1.00 41.53 97 GLY A N 1
ATOM 717 C CA . GLY A 1 97 ? 21.144 6.427 15.930 1.00 41.53 97 GLY A CA 1
ATOM 718 C C . GLY A 1 97 ? 20.091 5.318 15.854 1.00 41.53 97 GLY A C 1
ATOM 719 O O . GLY A 1 97 ? 19.848 4.812 14.762 1.00 41.53 97 GLY A O 1
ATOM 720 N N . ILE A 1 98 ? 19.446 4.917 16.956 1.00 53.22 98 ILE A N 1
ATOM 721 C CA . ILE A 1 98 ? 18.444 3.835 16.876 1.00 53.22 98 ILE A CA 1
ATOM 722 C C . ILE A 1 98 ? 17.111 4.336 16.284 1.00 53.22 98 ILE A C 1
ATOM 724 O O . ILE A 1 98 ? 16.536 3.651 15.443 1.00 53.22 98 ILE A O 1
ATOM 728 N N . VAL A 1 99 ? 16.627 5.527 16.665 1.00 62.03 99 VAL A N 1
ATOM 729 C CA . VAL A 1 99 ? 15.505 6.252 16.022 1.00 62.03 99 VAL A CA 1
ATOM 730 C C . VAL A 1 99 ? 15.646 7.740 16.372 1.00 62.03 99 VAL A C 1
ATOM 732 O O . VAL A 1 99 ? 15.828 8.063 17.546 1.00 62.03 99 VAL A O 1
ATOM 735 N N . SER A 1 100 ? 15.562 8.651 15.398 1.00 71.62 100 SER A N 1
ATOM 736 C CA . SER A 1 100 ? 15.576 10.093 15.691 1.00 71.62 100 SER A CA 1
ATOM 737 C C . SER A 1 100 ? 14.286 10.527 16.423 1.00 71.62 100 SER A C 1
ATOM 739 O O . SER A 1 100 ? 13.239 9.901 16.233 1.00 71.62 100 SER A O 1
ATOM 741 N N . PRO A 1 101 ? 14.301 11.591 17.252 1.00 76.06 101 PRO A N 1
ATOM 742 C CA . PRO A 1 101 ? 13.076 12.128 17.861 1.00 76.06 101 PRO A CA 1
ATOM 743 C C . PRO A 1 101 ? 11.982 12.458 16.831 1.00 76.06 101 PRO A C 1
ATOM 745 O O . PRO A 1 101 ? 10.798 12.205 17.071 1.00 76.06 101 PRO A O 1
ATOM 748 N N . ASP A 1 102 ? 12.384 12.941 15.656 1.00 81.44 102 ASP A N 1
ATOM 749 C CA . ASP A 1 102 ? 11.480 13.245 14.547 1.00 81.44 102 ASP A CA 1
ATOM 750 C C . ASP A 1 102 ? 10.818 11.977 13.998 1.00 81.44 102 ASP A C 1
ATOM 752 O O . ASP A 1 102 ? 9.609 11.949 13.774 1.00 81.44 102 ASP A O 1
ATOM 756 N N . ASP A 1 103 ? 11.575 10.890 13.830 1.00 79.19 103 ASP A N 1
ATOM 757 C CA . ASP A 1 103 ? 11.021 9.613 13.370 1.00 79.19 103 ASP A CA 1
ATOM 758 C C . ASP A 1 103 ? 10.085 8.985 14.401 1.00 79.19 103 ASP A C 1
ATOM 760 O O . ASP A 1 103 ? 9.070 8.388 14.034 1.00 79.19 103 ASP A O 1
ATOM 764 N N . LEU A 1 104 ? 10.386 9.129 15.695 1.00 78.44 104 LEU A N 1
ATOM 765 C CA . LEU A 1 104 ? 9.478 8.691 16.751 1.00 78.44 104 LEU A CA 1
ATOM 766 C C . LEU A 1 104 ? 8.161 9.474 16.698 1.00 78.44 104 LEU A C 1
ATOM 768 O O . LEU A 1 104 ? 7.093 8.868 16.794 1.00 78.44 104 LEU A O 1
ATOM 772 N N . THR A 1 105 ? 8.239 10.789 16.501 1.00 83.81 105 THR A N 1
ATOM 773 C CA . THR A 1 105 ? 7.070 11.671 16.389 1.00 83.81 105 THR A CA 1
ATOM 774 C C . THR A 1 105 ? 6.214 11.279 15.187 1.00 83.81 105 THR A C 1
ATOM 776 O O . THR A 1 105 ? 5.028 11.003 15.348 1.00 83.81 105 THR A O 1
ATOM 779 N N . LYS A 1 106 ? 6.824 11.087 14.010 1.00 86.12 106 LYS A N 1
ATOM 780 C CA . LYS A 1 106 ? 6.123 10.607 12.806 1.00 86.12 106 LYS A CA 1
ATOM 781 C C . LYS A 1 106 ? 5.414 9.272 13.037 1.00 86.12 106 LYS A C 1
ATOM 783 O O . LYS A 1 106 ? 4.287 9.080 12.592 1.00 86.12 106 LYS A O 1
ATOM 788 N N . ARG A 1 107 ? 6.048 8.334 13.750 1.00 85.56 107 ARG A N 1
ATOM 789 C CA . ARG A 1 107 ? 5.434 7.034 14.083 1.00 85.56 107 ARG A CA 1
ATOM 790 C C . ARG A 1 107 ? 4.243 7.181 15.030 1.00 85.56 107 ARG A C 1
ATOM 792 O O . ARG A 1 107 ? 3.253 6.470 14.867 1.00 85.56 107 ARG A O 1
ATOM 799 N N . GLN A 1 108 ? 4.337 8.078 16.010 1.00 85.31 108 GLN A N 1
ATOM 800 C CA . GLN A 1 108 ? 3.246 8.380 16.938 1.00 85.31 108 GLN A CA 1
ATOM 801 C C . GLN A 1 108 ? 2.055 9.009 16.211 1.00 85.31 108 GLN A C 1
ATOM 803 O O . GLN A 1 108 ? 0.924 8.557 16.392 1.00 85.31 108 GLN A O 1
ATOM 808 N N . GLU A 1 109 ? 2.317 10.001 15.363 1.00 90.06 109 GLU A N 1
ATOM 809 C CA . GLU A 1 109 ? 1.310 10.658 14.528 1.00 90.06 109 GLU A CA 1
ATOM 810 C C . GLU A 1 109 ? 0.633 9.657 13.589 1.00 90.06 109 GLU A C 1
ATOM 812 O O . GLU A 1 109 ? -0.594 9.596 13.538 1.00 90.06 109 GLU A O 1
ATOM 817 N N . HIS A 1 110 ? 1.414 8.796 12.931 1.00 90.88 110 HIS A N 1
ATOM 818 C CA . HIS A 1 110 ? 0.895 7.743 12.057 1.00 90.88 110 HIS A CA 1
ATOM 819 C C . HIS A 1 110 ? -0.011 6.758 12.802 1.00 90.88 110 HIS A C 1
ATOM 821 O O . HIS A 1 110 ? -1.111 6.440 12.353 1.00 90.88 110 HIS A O 1
ATOM 827 N N . ALA A 1 111 ? 0.410 6.294 13.981 1.00 89.56 111 ALA A N 1
ATOM 828 C CA . ALA A 1 111 ? -0.401 5.395 14.797 1.00 89.56 111 ALA A CA 1
ATOM 829 C C . ALA A 1 111 ? -1.699 6.060 15.292 1.00 89.56 111 ALA A C 1
ATOM 831 O O . ALA A 1 111 ? -2.736 5.396 15.393 1.00 89.56 111 ALA A O 1
ATOM 832 N N . ALA A 1 112 ? -1.657 7.359 15.601 1.00 90.94 112 ALA A N 1
ATOM 833 C CA . ALA A 1 112 ? -2.837 8.132 15.973 1.00 90.94 112 ALA A CA 1
ATOM 834 C C . ALA A 1 112 ? -3.804 8.299 14.791 1.00 90.94 112 ALA A C 1
ATOM 836 O O . ALA A 1 112 ? -5.007 8.107 14.974 1.00 90.94 112 ALA A O 1
ATOM 837 N N . ASP A 1 113 ? -3.288 8.578 13.592 1.00 94.00 113 ASP A N 1
ATOM 838 C CA . ASP A 1 113 ? -4.079 8.660 12.362 1.00 94.00 113 ASP A CA 1
ATOM 839 C C . ASP A 1 113 ? -4.748 7.318 12.039 1.00 94.00 113 ASP A C 1
ATOM 841 O O . ASP A 1 113 ? -5.962 7.266 11.864 1.00 94.00 113 ASP A O 1
ATOM 845 N N . ILE A 1 114 ? -4.017 6.199 12.097 1.00 94.00 114 ILE A N 1
ATOM 846 C CA . ILE A 1 114 ? -4.605 4.861 11.914 1.00 94.00 114 ILE A CA 1
ATOM 847 C C . ILE A 1 114 ? -5.746 4.608 12.898 1.00 94.00 114 ILE A C 1
ATOM 849 O O . ILE A 1 114 ? -6.819 4.155 12.497 1.00 94.00 114 ILE A O 1
ATOM 853 N N . LYS A 1 115 ? -5.550 4.927 14.182 1.00 92.94 115 LYS A N 1
ATOM 854 C CA . LYS A 1 115 ? -6.594 4.755 15.199 1.00 92.94 115 LYS A CA 1
ATOM 855 C C . LYS A 1 115 ? -7.807 5.647 14.930 1.00 92.94 115 LYS A C 1
ATOM 857 O O . LYS A 1 115 ? -8.943 5.215 15.122 1.00 92.94 115 LYS A O 1
ATOM 862 N N . TYR A 1 116 ? -7.583 6.884 14.496 1.00 94.81 116 TYR A N 1
ATOM 863 C CA . TYR A 1 116 ? -8.656 7.784 14.088 1.00 94.81 116 TYR A CA 1
ATOM 864 C C . TYR A 1 116 ? -9.448 7.190 12.916 1.00 94.81 116 TYR A C 1
ATOM 866 O O . TYR A 1 116 ? -10.663 7.036 13.016 1.00 94.81 116 TYR A O 1
ATOM 874 N N . GLN A 1 117 ? -8.760 6.737 11.867 1.00 95.56 117 GLN A N 1
ATOM 875 C CA . GLN A 1 117 ? -9.380 6.117 10.697 1.00 95.56 117 GLN A CA 1
ATOM 876 C C . GLN A 1 117 ? -10.138 4.830 11.044 1.00 95.56 117 GLN A C 1
ATOM 878 O O . GLN A 1 117 ? -11.207 4.584 10.494 1.00 95.56 117 GLN A O 1
ATOM 883 N N . GLN A 1 118 ? -9.645 4.023 11.988 1.00 94.88 118 GLN A N 1
ATOM 884 C CA . GLN A 1 118 ? -10.361 2.837 12.471 1.00 94.88 118 GLN A CA 1
ATOM 885 C C . GLN A 1 118 ? -11.720 3.220 13.064 1.00 94.88 118 GLN A C 1
ATOM 887 O O . GLN A 1 118 ? -12.740 2.632 12.704 1.00 94.88 118 GLN A O 1
ATOM 892 N N . ASN A 1 119 ? -11.754 4.262 13.898 1.00 93.38 119 ASN A N 1
ATOM 893 C CA . ASN A 1 119 ? -12.993 4.757 14.496 1.00 93.38 119 ASN A CA 1
ATOM 894 C C . ASN A 1 119 ? -13.949 5.348 13.449 1.00 93.38 119 ASN A C 1
ATOM 896 O O . ASN A 1 119 ? -15.154 5.104 13.517 1.00 93.38 119 ASN A O 1
ATOM 900 N N . GLU A 1 120 ? -13.431 6.100 12.473 1.00 92.31 120 GLU A N 1
ATOM 901 C CA . GLU A 1 120 ? -14.238 6.670 11.384 1.00 92.31 120 GLU A CA 1
ATOM 902 C C . GLU A 1 120 ? -14.825 5.598 10.459 1.00 92.31 120 GLU A C 1
ATOM 904 O O . GLU A 1 120 ? -15.901 5.786 9.892 1.00 92.31 120 GLU A O 1
ATOM 909 N N . GLN A 1 121 ? -14.161 4.450 10.332 1.00 93.94 121 GLN A N 1
ATOM 910 C CA . GLN A 1 121 ? -14.636 3.330 9.522 1.00 93.94 121 GLN A CA 1
ATOM 911 C C . GLN A 1 121 ? -15.443 2.292 10.315 1.00 93.94 121 GLN A C 1
ATOM 913 O O . GLN A 1 121 ? -16.034 1.404 9.705 1.00 93.94 121 GLN A O 1
ATOM 918 N N . GLY A 1 122 ? -15.473 2.363 11.649 1.00 94.38 122 GLY A N 1
ATOM 919 C CA . GLY A 1 122 ? -16.046 1.300 12.483 1.00 94.38 122 GLY A CA 1
ATOM 920 C C . GLY A 1 122 ? -15.277 -0.020 12.365 1.00 94.38 122 GLY A C 1
ATOM 921 O O . GLY A 1 122 ? -15.883 -1.085 12.303 1.00 94.38 122 GLY A O 1
ATOM 922 N N . ILE A 1 123 ? -13.950 0.060 12.261 1.00 94.44 123 ILE A N 1
ATOM 923 C CA . ILE A 1 123 ? -13.026 -1.076 12.166 1.00 94.44 123 ILE A CA 1
ATOM 924 C C . ILE A 1 123 ? -12.413 -1.329 13.543 1.00 94.44 123 ILE A C 1
ATOM 926 O O . ILE A 1 123 ? -12.018 -0.390 14.234 1.00 94.44 123 ILE A O 1
ATOM 930 N N . ALA A 1 124 ? -12.302 -2.596 13.933 1.00 93.12 124 ALA A N 1
ATOM 931 C CA . ALA A 1 124 ? -11.624 -2.973 15.164 1.00 93.12 124 ALA A CA 1
ATOM 932 C C . ALA A 1 124 ? -10.116 -3.177 14.938 1.00 93.12 124 ALA A C 1
ATOM 934 O O . ALA A 1 124 ? -9.635 -3.360 13.818 1.00 93.12 124 ALA A O 1
ATOM 935 N N . GLY A 1 125 ? -9.346 -3.140 16.026 1.00 88.62 125 GLY A N 1
ATOM 936 C CA . GLY A 1 125 ? -7.904 -3.376 15.974 1.00 88.62 125 GLY A CA 1
ATOM 937 C C . GLY A 1 125 ? -7.542 -4.789 15.493 1.00 88.62 125 GLY A C 1
ATOM 938 O O . GLY A 1 125 ? -8.337 -5.725 15.566 1.00 88.62 125 GLY A O 1
ATOM 939 N N . LYS A 1 126 ? -6.301 -4.970 15.023 1.00 87.69 126 LYS A N 1
ATOM 940 C CA . LYS A 1 126 ? -5.760 -6.299 14.688 1.00 87.69 126 LYS A CA 1
ATOM 941 C C . LYS A 1 126 ? -5.844 -7.221 15.914 1.00 87.69 126 LYS A C 1
ATOM 943 O O . LYS A 1 126 ? -5.427 -6.833 17.000 1.00 87.69 126 LYS A O 1
ATOM 948 N N . GLY A 1 127 ? -6.353 -8.439 15.721 1.00 87.25 127 GLY A N 1
ATOM 949 C CA . GLY A 1 127 ? -6.538 -9.427 16.792 1.00 87.25 127 GLY A CA 1
ATOM 950 C C . GLY A 1 127 ? -7.833 -9.272 17.595 1.00 87.25 127 GLY A C 1
ATOM 951 O O . GLY A 1 127 ? -8.069 -10.072 18.497 1.00 87.25 127 GLY A O 1
ATOM 952 N N . ALA A 1 128 ? -8.670 -8.285 17.260 1.00 88.81 128 ALA A N 1
ATOM 953 C CA . ALA A 1 128 ? -9.959 -8.093 17.903 1.00 88.81 128 ALA A CA 1
ATOM 954 C C . ALA A 1 128 ? -10.898 -9.291 17.695 1.00 88.81 128 ALA A C 1
ATOM 956 O O . ALA A 1 128 ? -10.948 -9.892 16.617 1.00 88.81 128 ALA A O 1
ATOM 957 N N . GLY A 1 129 ? -11.667 -9.622 18.731 1.00 90.50 129 GLY A N 1
ATOM 958 C CA . GLY A 1 129 ? -12.679 -10.677 18.663 1.00 90.50 129 GLY A CA 1
ATOM 959 C C . GLY A 1 129 ? -13.934 -10.239 17.898 1.00 90.50 129 GLY A C 1
ATOM 960 O O . GLY A 1 129 ? -14.185 -9.048 17.724 1.00 90.50 129 GLY A O 1
ATOM 961 N N . ALA A 1 130 ? -14.789 -11.194 17.513 1.00 90.06 130 ALA A N 1
ATOM 962 C CA . ALA A 1 130 ? -16.036 -10.911 16.784 1.00 90.06 130 ALA A CA 1
ATOM 963 C C . ALA A 1 130 ? -16.917 -9.851 17.477 1.00 90.06 130 ALA A C 1
ATOM 965 O O . ALA A 1 130 ? -17.443 -8.955 16.825 1.00 90.06 130 ALA A O 1
ATOM 966 N N . ARG A 1 131 ? -16.998 -9.897 18.815 1.00 92.81 131 ARG A N 1
ATOM 967 C CA . ARG A 1 131 ? -17.737 -8.912 19.620 1.00 92.81 131 ARG A CA 1
ATOM 968 C C . ARG A 1 131 ? -17.189 -7.490 19.474 1.00 92.81 131 ARG A C 1
ATOM 970 O O . ARG A 1 131 ? -17.957 -6.537 19.486 1.00 92.81 131 ARG A O 1
ATOM 977 N N . GLU A 1 132 ? -15.873 -7.332 19.397 1.00 93.75 132 GLU A N 1
ATOM 978 C CA . GLU A 1 132 ? -15.231 -6.018 19.280 1.00 93.75 132 GLU A CA 1
ATOM 979 C C . GLU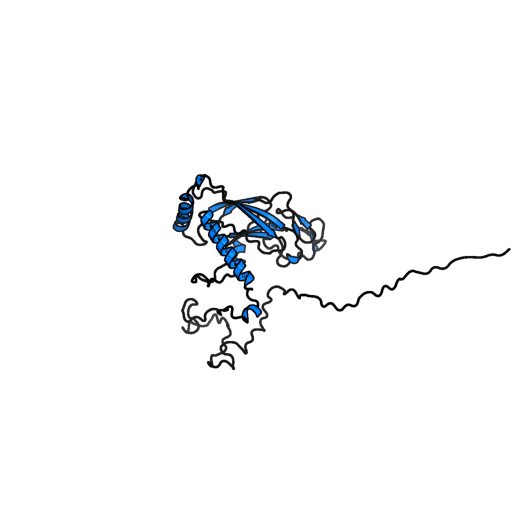 A 1 132 ? -15.384 -5.456 17.868 1.00 93.75 132 GLU A C 1
ATOM 981 O O . GLU A 1 132 ? -15.631 -4.262 17.715 1.00 93.75 132 GLU A O 1
ATOM 986 N N . VAL A 1 133 ? -15.313 -6.323 16.852 1.00 92.19 133 VAL A N 1
ATOM 987 C CA . VAL A 1 133 ? -15.620 -5.977 15.456 1.00 92.19 133 VAL A CA 1
ATOM 988 C C . VAL A 1 133 ? -17.059 -5.471 15.336 1.00 92.19 133 VAL A C 1
ATOM 990 O O . VAL A 1 133 ? -17.288 -4.380 14.817 1.00 92.19 133 VAL A O 1
ATOM 993 N N . GLU A 1 134 ? -18.023 -6.214 15.883 1.00 91.69 134 GLU A N 1
ATOM 994 C CA . GLU A 1 134 ? -19.433 -5.817 15.887 1.00 91.69 134 GLU A CA 1
ATOM 995 C C . GLU A 1 134 ? -19.658 -4.517 16.672 1.00 91.69 134 GLU A C 1
ATOM 997 O O . GLU A 1 134 ? -20.365 -3.624 16.208 1.00 91.69 134 GLU A O 1
ATOM 1002 N N . ALA A 1 135 ? -19.008 -4.360 17.829 1.00 93.38 135 ALA A N 1
ATOM 1003 C CA . ALA A 1 135 ? -19.105 -3.142 18.626 1.00 93.38 135 ALA A CA 1
ATOM 1004 C C . ALA A 1 135 ? -18.548 -1.913 17.890 1.00 93.38 135 ALA A C 1
ATOM 1006 O O . ALA A 1 135 ? -19.163 -0.848 17.956 1.00 93.38 135 ALA A O 1
ATOM 1007 N N . ALA A 1 136 ? -17.422 -2.040 17.182 1.00 93.56 136 ALA A N 1
ATOM 1008 C CA . ALA A 1 136 ? -16.840 -0.950 16.399 1.00 93.56 136 ALA A CA 1
ATOM 1009 C C . ALA A 1 136 ? -17.767 -0.531 15.246 1.00 93.56 136 ALA A C 1
ATOM 1011 O O . ALA A 1 136 ? -18.036 0.661 15.064 1.00 93.56 136 ALA A O 1
ATOM 1012 N N . ALA A 1 137 ? -18.324 -1.504 14.522 1.00 92.50 137 ALA A N 1
ATOM 1013 C CA . ALA A 1 137 ? -19.298 -1.247 13.468 1.00 92.50 137 ALA A CA 1
ATOM 1014 C C . ALA A 1 137 ? -20.573 -0.589 14.026 1.00 92.50 137 ALA A C 1
ATOM 1016 O O . ALA A 1 137 ? -21.017 0.438 13.512 1.00 92.50 137 ALA A O 1
ATOM 1017 N N . TYR A 1 138 ? -21.118 -1.106 15.132 1.00 92.44 138 TYR A N 1
ATOM 1018 C CA . TYR A 1 138 ? -22.293 -0.539 15.799 1.00 92.44 138 TYR A CA 1
ATOM 1019 C C . TYR A 1 138 ? -22.059 0.901 16.273 1.00 92.44 138 TYR A C 1
ATOM 1021 O O . TYR A 1 138 ? -22.874 1.790 16.019 1.00 92.44 138 TYR A O 1
ATOM 1029 N N . GLN A 1 139 ? -20.917 1.173 16.911 1.00 92.50 139 GLN A N 1
ATOM 1030 C CA . GLN A 1 139 ? -20.546 2.532 17.314 1.00 92.50 139 GLN A CA 1
ATOM 1031 C C . GLN A 1 139 ? -20.522 3.485 16.122 1.00 92.50 139 GLN A C 1
ATOM 1033 O O . GLN A 1 139 ? -20.972 4.623 16.246 1.00 92.50 139 GLN A O 1
ATOM 1038 N N . ARG A 1 140 ? -20.052 3.030 14.957 1.00 92.00 140 ARG A N 1
ATOM 1039 C CA . ARG A 1 140 ? -20.059 3.853 13.750 1.00 92.00 140 ARG A CA 1
ATOM 1040 C C . ARG A 1 140 ? -21.469 4.094 13.206 1.00 92.00 140 ARG A C 1
ATOM 1042 O O . ARG A 1 140 ? -21.783 5.237 12.872 1.00 92.00 140 ARG A O 1
ATOM 1049 N N . MET A 1 141 ? -22.307 3.058 13.167 1.00 90.56 141 MET A N 1
ATOM 1050 C CA . MET A 1 141 ? -23.692 3.134 12.680 1.00 90.56 141 MET A CA 1
ATOM 1051 C C . MET A 1 141 ? -24.590 4.033 13.538 1.00 90.56 141 MET A C 1
ATOM 1053 O O . MET A 1 141 ? -25.498 4.676 13.023 1.00 90.56 141 MET A O 1
ATOM 1057 N N . THR A 1 142 ? -24.335 4.107 14.848 1.00 91.69 142 THR A N 1
ATOM 1058 C CA . THR A 1 142 ? -25.110 4.954 15.775 1.00 91.69 142 THR A CA 1
ATOM 1059 C C . THR A 1 142 ? -24.761 6.443 15.709 1.00 91.69 142 THR A C 1
ATOM 1061 O O . THR A 1 142 ? -25.435 7.257 16.347 1.00 91.69 142 THR A O 1
ATOM 1064 N N . ARG A 1 143 ? -23.731 6.838 14.946 1.00 90.62 143 ARG A N 1
ATOM 1065 C CA . ARG A 1 143 ? -23.383 8.254 14.785 1.00 90.62 143 ARG A CA 1
ATOM 1066 C C . ARG A 1 143 ? -24.440 8.986 13.944 1.00 90.62 143 ARG A C 1
ATOM 1068 O O . ARG A 1 143 ? -24.863 8.465 12.909 1.00 90.62 143 ARG A O 1
ATOM 1075 N N . PRO A 1 144 ? -24.839 10.212 14.327 1.00 90.94 144 PRO A N 1
ATOM 1076 C CA . PRO A 1 144 ? -25.732 11.029 13.510 1.00 90.94 144 PRO A CA 1
ATOM 1077 C C . PRO A 1 144 ? -25.170 11.231 12.097 1.00 90.94 144 PRO A C 1
ATOM 1079 O O . PRO A 1 144 ? -23.995 11.550 11.950 1.00 90.94 144 PRO A O 1
ATOM 1082 N N . GLY A 1 145 ? -26.006 11.063 11.068 1.00 85.38 145 GLY A N 1
ATOM 1083 C CA . GLY A 1 145 ? -25.608 11.270 9.668 1.00 85.38 145 GLY A CA 1
ATOM 1084 C C . GLY A 1 145 ? -24.922 10.079 8.989 1.00 85.38 145 GLY A C 1
ATOM 1085 O O . GLY A 1 145 ? -24.627 10.161 7.803 1.00 85.38 145 GLY A O 1
ATOM 1086 N N . PHE A 1 146 ? -24.751 8.946 9.679 1.00 85.56 146 PHE A N 1
ATOM 1087 C CA . PHE A 1 146 ? -24.050 7.776 9.142 1.00 85.56 146 PHE A CA 1
ATOM 1088 C C . PHE A 1 146 ? -24.545 7.292 7.766 1.00 85.56 146 PHE A C 1
ATOM 1090 O O . PHE A 1 146 ? -23.735 7.024 6.886 1.00 85.56 146 PHE A O 1
ATOM 1097 N N . LEU A 1 147 ? -25.863 7.217 7.547 1.00 84.12 147 LEU A N 1
ATOM 1098 C CA . LEU A 1 147 ? -26.425 6.758 6.265 1.00 84.12 147 LEU A CA 1
ATOM 1099 C C . LEU A 1 147 ? -26.126 7.705 5.092 1.00 84.12 147 LEU A C 1
ATOM 1101 O O . LEU A 1 147 ? -26.189 7.287 3.940 1.00 84.12 147 LEU A O 1
ATOM 1105 N N . SER A 1 148 ? -25.826 8.973 5.376 1.00 88.31 148 SER A N 1
ATOM 1106 C CA . SER A 1 148 ? -25.419 9.960 4.371 1.00 88.31 148 SER A CA 1
ATOM 1107 C C . SER A 1 148 ? -23.903 10.078 4.221 1.00 88.31 148 SER A C 1
ATOM 1109 O O . SER A 1 148 ? -23.444 10.801 3.336 1.00 88.31 148 SER A O 1
ATOM 1111 N N . ASP A 1 149 ? -23.126 9.395 5.064 1.00 89.38 149 ASP A N 1
ATOM 1112 C CA . ASP A 1 149 ? -21.675 9.487 5.010 1.00 89.38 149 ASP A CA 1
ATOM 1113 C C . ASP A 1 149 ? -21.142 8.753 3.773 1.00 89.38 149 ASP A C 1
ATOM 1115 O O . ASP A 1 149 ? -21.535 7.609 3.499 1.00 89.38 149 ASP A O 1
ATOM 1119 N N . PRO A 1 150 ? -20.227 9.381 3.015 1.00 92.19 150 PRO A N 1
ATOM 1120 C CA . PRO A 1 150 ? -19.620 8.732 1.870 1.00 92.19 150 PRO A CA 1
ATOM 1121 C C . PRO A 1 150 ? -18.836 7.499 2.321 1.00 92.19 150 PRO A C 1
ATOM 1123 O O . PRO A 1 150 ? -18.300 7.447 3.432 1.00 92.19 150 PRO A O 1
ATOM 1126 N N . LYS A 1 151 ? -18.718 6.519 1.421 1.00 93.00 151 LYS A N 1
ATOM 1127 C CA . LYS A 1 151 ? -17.859 5.360 1.666 1.00 93.00 151 LYS A CA 1
ATOM 1128 C C . LYS A 1 151 ? -16.432 5.822 2.014 1.00 93.00 151 LYS A C 1
ATOM 1130 O O . LYS A 1 151 ? -15.907 6.711 1.333 1.00 93.00 151 LYS A O 1
ATOM 1135 N N . PRO A 1 152 ? -15.781 5.227 3.028 1.00 96.00 152 PRO A N 1
ATOM 1136 C CA . PRO A 1 152 ? -14.412 5.559 3.376 1.00 96.00 152 PRO A CA 1
ATOM 1137 C C . PRO A 1 152 ? -13.486 5.378 2.182 1.00 96.00 152 PRO A C 1
ATOM 1139 O O . PRO A 1 152 ? -13.464 4.320 1.547 1.00 96.00 152 PRO A O 1
ATOM 1142 N N . SER A 1 153 ? -12.721 6.421 1.885 1.00 97.50 153 SER A N 1
ATOM 1143 C CA . SER A 1 153 ? -11.756 6.431 0.796 1.00 97.50 153 SER A CA 1
ATOM 1144 C C . SER A 1 153 ? -10.563 7.288 1.179 1.00 97.50 153 SER A C 1
ATOM 1146 O O . SER A 1 153 ? -10.724 8.328 1.817 1.00 97.50 153 SER A O 1
ATOM 1148 N N . ARG A 1 154 ? -9.367 6.871 0.770 1.00 97.56 154 ARG A N 1
ATOM 1149 C CA . ARG A 1 154 ? -8.134 7.625 0.988 1.00 97.56 154 ARG A CA 1
ATOM 1150 C C . ARG A 1 154 ? -7.224 7.507 -0.218 1.00 97.56 154 ARG A C 1
ATOM 1152 O O . ARG A 1 154 ? -7.004 6.411 -0.728 1.00 97.56 154 ARG A O 1
ATOM 1159 N N . GLN A 1 155 ? -6.692 8.645 -0.645 1.00 98.19 155 GLN A N 1
ATOM 1160 C CA . GLN A 1 155 ? -5.620 8.700 -1.625 1.00 98.19 155 GLN A CA 1
ATOM 1161 C C . GLN A 1 155 ? -4.286 8.855 -0.893 1.00 98.19 155 GLN A C 1
ATOM 1163 O O . GLN A 1 155 ? -4.173 9.660 0.033 1.00 98.19 155 GLN A O 1
ATOM 1168 N N . PHE A 1 156 ? -3.282 8.087 -1.296 1.00 98.12 156 PHE A N 1
ATOM 1169 C CA . PHE A 1 156 ? -1.926 8.185 -0.767 1.00 98.12 156 PHE A CA 1
ATOM 1170 C C . PHE A 1 156 ? -0.905 7.961 -1.878 1.00 98.12 156 PHE A C 1
ATOM 1172 O O . PHE A 1 156 ? -1.204 7.395 -2.929 1.00 98.12 156 PHE A O 1
ATOM 1179 N N . ARG A 1 157 ? 0.314 8.447 -1.654 1.00 98.31 157 ARG A N 1
ATOM 1180 C CA . ARG A 1 157 ? 1.392 8.364 -2.633 1.00 98.31 157 ARG A CA 1
ATOM 1181 C C . ARG A 1 157 ? 2.238 7.124 -2.379 1.00 98.31 157 ARG A C 1
ATOM 1183 O O . ARG A 1 157 ? 2.720 6.932 -1.268 1.00 98.31 157 ARG A O 1
ATOM 1190 N N . VAL A 1 158 ? 2.472 6.342 -3.427 1.00 98.50 158 VAL A N 1
ATOM 1191 C CA . VAL A 1 158 ? 3.449 5.252 -3.434 1.00 98.50 158 VAL A CA 1
ATOM 1192 C C . VAL A 1 158 ? 4.672 5.721 -4.205 1.00 98.50 158 VAL A C 1
ATOM 1194 O O . VAL A 1 158 ? 4.659 5.808 -5.433 1.00 98.50 158 VAL A O 1
ATOM 1197 N N . GLN A 1 159 ? 5.716 6.073 -3.464 1.00 98.38 159 GLN A N 1
ATOM 1198 C CA . GLN A 1 159 ? 7.005 6.478 -4.004 1.00 98.38 159 GLN A CA 1
ATOM 1199 C C . GLN A 1 159 ? 7.752 5.246 -4.520 1.00 98.38 159 GLN A C 1
ATOM 1201 O O . GLN A 1 159 ? 7.851 4.229 -3.830 1.00 98.38 159 GLN A O 1
ATOM 1206 N N . ALA A 1 160 ? 8.292 5.332 -5.736 1.00 97.69 160 ALA A N 1
ATOM 1207 C CA . ALA A 1 160 ? 8.941 4.193 -6.387 1.00 97.69 160 ALA A CA 1
ATOM 1208 C C . ALA A 1 160 ? 10.286 3.806 -5.742 1.00 97.69 160 ALA A C 1
ATOM 1210 O O . ALA A 1 160 ? 10.740 2.672 -5.890 1.00 97.69 160 ALA A O 1
ATOM 1211 N N . ASN A 1 161 ? 10.926 4.742 -5.037 1.00 95.31 161 ASN A N 1
ATOM 1212 C CA . ASN A 1 161 ? 12.196 4.554 -4.334 1.00 95.31 161 ASN A CA 1
ATOM 1213 C C . ASN A 1 161 ? 12.031 4.158 -2.857 1.00 95.31 161 ASN A C 1
ATOM 1215 O O . ASN A 1 161 ? 13.031 3.940 -2.178 1.00 95.31 161 ASN A O 1
ATOM 1219 N N . GLU A 1 162 ? 10.796 4.039 -2.367 1.00 93.75 162 GLU A N 1
ATOM 1220 C CA . GLU A 1 162 ? 10.512 3.614 -0.999 1.00 93.75 162 GLU A CA 1
ATOM 1221 C C . GLU A 1 162 ? 10.148 2.132 -0.956 1.00 93.75 162 GLU A C 1
ATOM 1223 O O . GLU A 1 162 ? 9.363 1.626 -1.763 1.00 93.75 162 GLU A O 1
ATOM 1228 N N . THR A 1 163 ? 10.693 1.429 0.034 1.00 92.31 163 THR A N 1
ATOM 1229 C CA . THR A 1 163 ? 10.420 -0.004 0.226 1.00 92.31 163 THR A CA 1
ATOM 1230 C C . THR A 1 163 ? 9.016 -0.260 0.768 1.00 92.31 163 THR A C 1
ATOM 1232 O O . THR A 1 163 ? 8.450 -1.323 0.510 1.00 92.31 163 THR A O 1
ATOM 1235 N N . TRP A 1 164 ? 8.443 0.705 1.487 1.00 93.69 164 TRP A N 1
ATOM 1236 C CA . TRP A 1 164 ? 7.132 0.607 2.114 1.00 93.69 164 TRP A CA 1
ATOM 1237 C C . TRP A 1 164 ? 6.458 1.974 2.131 1.00 93.69 164 TRP A C 1
ATOM 1239 O O . TRP A 1 164 ? 6.996 2.926 2.687 1.00 93.69 164 TRP A O 1
ATOM 1249 N N . ASN A 1 165 ? 5.262 2.061 1.554 1.00 96.75 165 ASN A N 1
ATOM 1250 C CA . ASN A 1 165 ? 4.460 3.278 1.538 1.00 96.75 165 ASN A CA 1
ATOM 1251 C C . ASN A 1 165 ? 3.176 3.020 2.339 1.00 96.75 165 ASN A C 1
ATOM 1253 O O . ASN A 1 165 ? 2.256 2.381 1.811 1.00 96.75 165 ASN A O 1
ATOM 1257 N N . PRO A 1 166 ? 3.125 3.434 3.617 1.00 96.31 166 PRO A N 1
ATOM 1258 C CA . PRO A 1 166 ? 1.945 3.258 4.452 1.00 96.31 166 PRO A CA 1
ATOM 1259 C C . PRO A 1 166 ? 0.806 4.154 3.967 1.00 96.31 166 PRO A C 1
ATOM 1261 O O . PRO A 1 166 ? 1.004 5.336 3.679 1.00 96.31 166 PRO A O 1
ATOM 1264 N N . SER A 1 167 ? -0.395 3.593 3.854 1.00 97.31 167 SER A N 1
ATOM 1265 C CA . SER A 1 167 ? -1.552 4.342 3.354 1.00 97.31 167 SER A CA 1
ATOM 1266 C C . SER A 1 167 ? -2.234 5.199 4.415 1.00 97.31 167 SER A C 1
ATOM 1268 O O . SER A 1 167 ? -2.992 6.103 4.065 1.00 97.31 167 SER A O 1
ATOM 1270 N N . GLY A 1 168 ? -2.043 4.896 5.701 1.00 96.00 168 GLY A N 1
ATOM 1271 C CA . GLY A 1 168 ? -2.901 5.420 6.760 1.00 96.00 168 GLY A CA 1
ATOM 1272 C C . GLY A 1 168 ? -4.336 4.874 6.685 1.00 96.00 168 GLY A C 1
ATOM 1273 O O . GLY A 1 168 ? -5.233 5.436 7.308 1.00 96.00 168 GLY A O 1
ATOM 1274 N N . PHE A 1 169 ? -4.607 3.836 5.887 1.00 97.69 169 PHE A N 1
ATOM 1275 C CA . PHE A 1 169 ? -5.950 3.303 5.666 1.00 97.69 169 PHE A CA 1
ATOM 1276 C C . PHE A 1 169 ? -6.102 1.906 6.292 1.00 97.69 169 PHE A C 1
ATOM 1278 O O . PHE A 1 169 ? -5.474 0.949 5.824 1.00 97.69 169 PHE A O 1
ATOM 1285 N N . PRO A 1 170 ? -6.919 1.762 7.351 1.00 97.06 170 PRO A N 1
ATOM 1286 C CA . PRO A 1 170 ? -7.165 0.476 7.982 1.00 97.06 170 PRO A CA 1
ATOM 1287 C C . PRO A 1 170 ? -8.077 -0.420 7.135 1.00 97.06 170 PRO A C 1
ATOM 1289 O O . PRO A 1 170 ? -9.063 0.014 6.544 1.00 97.06 170 PRO A O 1
ATOM 1292 N N . ILE A 1 171 ? -7.740 -1.701 7.138 1.00 97.12 171 ILE A N 1
ATOM 1293 C CA . ILE A 1 171 ? -8.389 -2.823 6.475 1.00 97.12 171 ILE A CA 1
ATOM 1294 C C . ILE A 1 171 ? -8.840 -3.803 7.561 1.00 97.12 171 ILE A C 1
ATOM 1296 O O . ILE A 1 171 ? -8.081 -4.119 8.479 1.00 97.12 171 ILE A O 1
ATOM 1300 N N . GLN A 1 172 ? -10.067 -4.297 7.449 1.00 95.81 172 GLN A N 1
ATOM 1301 C CA . GLN A 1 172 ? -10.670 -5.284 8.335 1.00 95.81 172 GLN A CA 1
ATOM 1302 C C . GLN A 1 172 ? -10.848 -6.597 7.570 1.00 95.81 172 GLN A C 1
ATOM 1304 O O . GLN A 1 172 ? -11.237 -6.610 6.404 1.00 95.81 172 GLN A O 1
ATOM 1309 N N . GLN A 1 173 ? -10.557 -7.711 8.233 1.00 94.75 173 GLN A N 1
ATOM 1310 C CA . GLN A 1 173 ? -10.788 -9.044 7.694 1.00 94.75 173 GLN A CA 1
ATOM 1311 C C . GLN A 1 173 ? -12.268 -9.249 7.320 1.00 94.75 173 GLN A C 1
ATOM 1313 O O . GLN A 1 173 ? -13.157 -8.823 8.053 1.00 94.75 173 GLN A O 1
ATOM 1318 N N . TYR A 1 174 ? -12.500 -9.944 6.206 1.00 93.00 174 TYR A N 1
ATOM 1319 C CA . TYR A 1 174 ? -13.787 -10.277 5.583 1.00 93.00 174 TYR A CA 1
ATOM 1320 C C . TYR A 1 174 ? -14.559 -9.112 4.954 1.00 93.00 174 TYR A C 1
ATOM 1322 O O . TYR A 1 174 ? -15.669 -9.302 4.460 1.00 93.00 174 TYR A O 1
ATOM 1330 N N . GLU A 1 175 ? -13.964 -7.923 4.924 1.00 94.75 175 GLU A N 1
ATOM 1331 C CA . GLU A 1 175 ? -14.520 -6.748 4.260 1.00 94.75 175 GLU A CA 1
ATOM 1332 C C . GLU A 1 175 ? -13.965 -6.608 2.832 1.00 94.75 175 GLU A C 1
ATOM 1334 O O . GLU A 1 175 ? -12.880 -7.105 2.503 1.00 94.75 175 GLU A O 1
ATOM 1339 N N . VAL A 1 176 ? -14.718 -5.922 1.970 1.00 96.38 176 VAL A N 1
ATOM 1340 C CA . VAL A 1 176 ? -14.390 -5.751 0.550 1.00 96.38 176 VAL A CA 1
ATOM 1341 C C . VAL A 1 176 ? -13.828 -4.360 0.308 1.00 96.38 176 VAL A C 1
ATOM 1343 O O . VAL A 1 176 ? -14.414 -3.352 0.712 1.00 96.38 176 VAL A O 1
ATOM 1346 N N . TYR A 1 177 ? -12.714 -4.302 -0.414 1.00 98.06 177 TYR A N 1
ATOM 1347 C CA . TYR A 1 177 ? -12.009 -3.067 -0.734 1.00 98.06 177 TYR A CA 1
ATOM 1348 C C . TYR A 1 177 ? -11.693 -2.986 -2.219 1.00 98.06 177 TYR A C 1
ATOM 1350 O O . TYR A 1 177 ? -11.534 -4.003 -2.897 1.00 98.06 177 TYR A O 1
ATOM 1358 N N . ARG A 1 178 ? -11.563 -1.754 -2.707 1.00 98.31 178 ARG A N 1
ATOM 1359 C CA . ARG A 1 178 ? -11.118 -1.444 -4.062 1.00 98.31 178 ARG A CA 1
ATOM 1360 C C . ARG A 1 178 ? -9.904 -0.533 -4.007 1.00 98.31 178 ARG A C 1
ATOM 1362 O O . ARG A 1 178 ? -9.935 0.469 -3.294 1.00 98.31 178 ARG A O 1
ATOM 1369 N N . ILE A 1 179 ? -8.867 -0.884 -4.759 1.00 98.69 179 ILE A N 1
ATOM 1370 C CA . ILE A 1 179 ? -7.658 -0.079 -4.942 1.00 98.69 179 ILE A CA 1
ATOM 1371 C C . ILE A 1 179 ? -7.572 0.318 -6.412 1.00 98.69 179 ILE A C 1
ATOM 1373 O O . ILE A 1 179 ? -7.728 -0.535 -7.285 1.00 98.69 179 ILE A O 1
ATOM 1377 N N . GLU A 1 180 ? -7.324 1.598 -6.674 1.00 98.38 180 GLU A N 1
ATOM 1378 C CA . GLU A 1 180 ? -7.277 2.171 -8.019 1.00 98.38 180 GLU A CA 1
ATOM 1379 C C . GLU A 1 180 ? -6.095 3.130 -8.168 1.00 98.38 180 GLU A C 1
ATOM 1381 O O . GLU A 1 180 ? -5.754 3.873 -7.244 1.00 98.38 180 GLU A O 1
ATOM 1386 N N . VAL A 1 181 ? -5.503 3.130 -9.357 1.00 98.25 181 VAL A N 1
ATOM 1387 C CA . VAL A 1 181 ? -4.501 4.086 -9.827 1.00 98.25 181 VAL A CA 1
ATOM 1388 C C . VAL A 1 181 ? -5.000 4.649 -11.151 1.00 98.25 181 VAL A C 1
ATOM 1390 O O . VAL A 1 181 ? -5.510 3.902 -11.984 1.00 98.25 181 VAL A O 1
ATOM 1393 N N . GLU A 1 182 ? -4.872 5.958 -11.353 1.00 94.56 182 GLU A N 1
ATOM 1394 C CA . GLU A 1 182 ? -5.281 6.587 -12.614 1.00 94.56 182 GLU A CA 1
ATOM 1395 C C . GLU A 1 182 ? -4.376 6.109 -13.768 1.00 94.56 182 GLU A C 1
ATOM 1397 O O . GLU A 1 182 ? -3.170 5.915 -13.595 1.00 94.56 182 GLU A O 1
ATOM 1402 N N . GLU A 1 183 ? -4.964 5.876 -14.947 1.00 89.19 183 GLU A N 1
ATOM 1403 C CA . GLU A 1 183 ? -4.323 5.159 -16.065 1.00 89.19 183 GLU A CA 1
ATOM 1404 C C . GLU A 1 183 ? -3.096 5.869 -16.666 1.00 89.19 183 GLU A C 1
ATOM 1406 O O . GLU A 1 183 ? -2.243 5.238 -17.298 1.00 89.19 183 GLU A O 1
ATOM 1411 N N . ASP A 1 184 ? -3.002 7.184 -16.499 1.00 93.62 184 ASP A N 1
ATOM 1412 C CA . ASP A 1 184 ? -1.950 8.032 -17.053 1.00 93.62 184 ASP A CA 1
ATOM 1413 C C . ASP A 1 184 ? -0.709 8.124 -16.156 1.00 93.62 184 ASP A C 1
ATOM 1415 O O . ASP A 1 184 ? 0.350 8.566 -16.612 1.00 93.62 184 ASP A O 1
ATOM 1419 N N . GLN A 1 185 ? -0.805 7.665 -14.908 1.00 97.56 185 GLN A N 1
ATOM 1420 C CA . GLN A 1 185 ? 0.287 7.755 -13.953 1.00 97.56 185 GLN A CA 1
ATOM 1421 C C . GLN A 1 185 ? 1.395 6.742 -14.250 1.00 97.56 185 GLN A C 1
ATOM 1423 O O . GLN A 1 185 ? 1.163 5.562 -14.541 1.00 97.56 185 GLN A O 1
ATOM 1428 N N . ARG A 1 186 ? 2.641 7.215 -14.159 1.00 97.56 186 ARG A N 1
ATOM 1429 C CA . ARG A 1 186 ? 3.836 6.433 -14.475 1.00 97.56 186 ARG A CA 1
ATOM 1430 C C . ARG A 1 186 ? 4.936 6.650 -13.452 1.00 97.56 186 ARG A C 1
ATOM 1432 O O . ARG A 1 186 ? 5.084 7.719 -12.865 1.00 97.56 186 ARG A O 1
ATOM 1439 N N . TRP A 1 187 ? 5.746 5.616 -13.300 1.00 97.94 187 TRP A N 1
ATOM 1440 C CA . TRP A 1 187 ? 6.965 5.608 -12.502 1.00 97.94 187 TRP A CA 1
ATOM 1441 C C . TRP A 1 187 ? 8.071 4.854 -13.243 1.00 97.94 187 TRP A C 1
ATOM 1443 O O . TRP A 1 187 ? 7.824 4.179 -14.247 1.00 97.94 187 TRP A O 1
ATOM 1453 N N . VAL A 1 188 ? 9.309 5.021 -12.787 1.00 96.69 188 VAL A N 1
ATOM 1454 C CA . VAL A 1 188 ? 10.499 4.582 -13.518 1.00 96.69 188 VAL A CA 1
ATOM 1455 C C . VAL A 1 188 ? 11.317 3.608 -12.682 1.00 96.69 188 VAL A C 1
ATOM 1457 O O . VAL A 1 188 ? 11.753 3.956 -11.587 1.00 96.69 188 VAL A O 1
ATOM 1460 N N . ASP A 1 189 ? 11.579 2.436 -13.256 1.00 93.75 189 ASP A N 1
ATOM 1461 C CA . ASP A 1 189 ? 12.553 1.444 -12.796 1.00 93.75 189 ASP A CA 1
ATOM 1462 C C . ASP A 1 189 ? 13.875 1.663 -13.538 1.00 93.75 189 ASP A C 1
ATOM 1464 O O . ASP A 1 189 ? 14.062 1.187 -14.669 1.00 93.75 189 ASP A O 1
ATOM 1468 N N . GLY A 1 190 ? 14.778 2.443 -12.943 1.00 89.75 190 GLY A N 1
ATOM 1469 C CA . GLY A 1 190 ? 16.047 2.847 -13.547 1.00 89.75 190 GLY A CA 1
ATOM 1470 C C . GLY A 1 190 ? 15.887 3.600 -14.878 1.00 89.75 190 GLY A C 1
ATOM 1471 O O . GLY A 1 190 ? 15.926 4.827 -14.922 1.00 89.75 190 GLY A O 1
ATOM 1472 N N . LEU A 1 191 ? 15.749 2.857 -15.980 1.00 88.75 191 LEU A N 1
ATOM 1473 C CA . LEU A 1 191 ? 15.589 3.367 -17.350 1.00 88.75 191 LEU A CA 1
ATOM 1474 C C . LEU A 1 191 ? 14.258 2.965 -18.008 1.00 88.75 191 LEU A C 1
ATOM 1476 O O . LEU A 1 191 ? 14.038 3.314 -19.168 1.00 88.75 191 LEU A O 1
ATOM 1480 N N . ILE A 1 192 ? 13.413 2.191 -17.324 1.00 92.19 192 ILE A N 1
ATOM 1481 C CA . ILE A 1 192 ? 12.146 1.688 -17.858 1.00 92.19 192 ILE A CA 1
ATOM 1482 C C . ILE A 1 192 ? 11.008 2.449 -17.193 1.00 92.19 192 ILE A C 1
ATOM 1484 O O . ILE A 1 192 ? 10.772 2.312 -15.998 1.00 92.19 192 ILE A O 1
ATOM 1488 N N . GLU A 1 193 ? 10.295 3.237 -17.986 1.00 95.88 193 GLU A N 1
ATOM 1489 C CA . GLU A 1 193 ? 9.047 3.865 -17.571 1.00 95.88 193 GLU A CA 1
ATOM 1490 C C . GLU A 1 193 ? 7.884 2.878 -17.728 1.00 95.88 193 GLU A C 1
ATOM 1492 O O . GLU A 1 193 ? 7.770 2.185 -18.741 1.00 95.88 193 GLU A O 1
ATOM 1497 N N . THR A 1 194 ? 7.023 2.801 -16.717 1.00 96.06 194 THR A N 1
ATOM 1498 C CA . THR A 1 194 ? 5.901 1.857 -16.670 1.00 96.06 194 THR A CA 1
ATOM 1499 C C . THR A 1 194 ? 4.738 2.416 -15.848 1.00 96.06 194 THR A C 1
ATOM 1501 O O . THR A 1 194 ? 4.894 3.396 -15.122 1.00 96.06 194 THR A O 1
ATOM 1504 N N . THR A 1 195 ? 3.560 1.805 -15.975 1.00 97.62 195 THR A N 1
ATOM 1505 C CA . THR A 1 195 ? 2.392 2.074 -15.117 1.00 97.62 195 THR A CA 1
ATOM 1506 C C . THR A 1 195 ? 2.423 1.193 -13.863 1.00 97.62 195 THR A C 1
ATOM 1508 O O . THR A 1 195 ? 3.325 0.361 -13.691 1.00 97.62 195 THR A O 1
ATOM 1511 N N . ALA A 1 196 ? 1.398 1.321 -13.017 1.00 97.94 196 ALA A N 1
ATOM 1512 C CA . ALA A 1 196 ? 1.164 0.447 -11.869 1.00 97.94 196 ALA A CA 1
ATOM 1513 C C . ALA A 1 196 ? 1.009 -1.044 -12.242 1.00 97.94 196 ALA A C 1
ATOM 1515 O O . ALA A 1 196 ? 1.227 -1.904 -11.394 1.00 97.94 196 ALA A O 1
ATOM 1516 N N . ASP A 1 197 ? 0.704 -1.385 -13.499 1.00 97.44 197 ASP A N 1
ATOM 1517 C CA . ASP A 1 197 ? 0.632 -2.782 -13.959 1.00 97.44 197 ASP A CA 1
ATOM 1518 C C . ASP A 1 197 ? 2.002 -3.450 -14.121 1.00 97.44 197 ASP A C 1
ATOM 1520 O O . ASP A 1 197 ? 2.083 -4.674 -14.272 1.00 97.44 197 ASP A O 1
ATOM 1524 N N . GLY A 1 198 ? 3.078 -2.661 -14.068 1.00 96.12 198 GLY A N 1
ATOM 1525 C CA . GLY A 1 198 ? 4.440 -3.141 -14.231 1.00 96.12 198 GLY A CA 1
ATOM 1526 C C . GLY A 1 198 ? 4.708 -3.728 -15.617 1.00 96.12 198 GLY A C 1
ATOM 1527 O O . GLY A 1 198 ? 3.947 -3.559 -16.573 1.00 96.12 198 GLY A O 1
ATOM 1528 N N . TYR A 1 199 ? 5.810 -4.459 -15.733 1.00 94.69 199 TYR A N 1
ATOM 1529 C CA . TYR A 1 199 ? 6.233 -5.059 -16.991 1.00 94.69 199 TYR A CA 1
ATOM 1530 C C . TYR A 1 199 ? 6.861 -6.443 -16.797 1.00 94.69 199 TYR A C 1
ATOM 1532 O O . TYR A 1 199 ? 7.321 -6.832 -15.722 1.00 94.69 199 TYR A O 1
ATOM 1540 N N . VAL A 1 200 ? 6.873 -7.220 -17.879 1.00 92.12 200 VAL A N 1
ATOM 1541 C CA . VAL A 1 200 ? 7.475 -8.555 -17.896 1.00 92.12 200 VAL A CA 1
ATOM 1542 C C . VAL A 1 200 ? 8.950 -8.439 -18.269 1.00 92.12 200 VAL A C 1
ATOM 1544 O O . VAL A 1 200 ? 9.294 -7.834 -19.286 1.00 92.12 200 VAL A O 1
ATOM 1547 N N . ALA A 1 201 ? 9.813 -9.070 -17.476 1.00 89.00 201 ALA A N 1
ATOM 1548 C CA . ALA A 1 201 ? 11.196 -9.340 -17.849 1.00 89.00 201 ALA A CA 1
ATOM 1549 C C . ALA A 1 201 ? 11.364 -10.843 -18.084 1.00 89.00 201 ALA A C 1
ATOM 1551 O O . ALA A 1 201 ? 10.818 -11.657 -17.340 1.00 89.00 201 ALA A O 1
ATOM 1552 N N . ARG A 1 202 ? 12.133 -11.217 -19.106 1.00 86.00 202 ARG A N 1
ATOM 1553 C CA . ARG A 1 202 ? 12.444 -12.621 -19.416 1.00 86.00 202 ARG A CA 1
ATOM 1554 C C . ARG A 1 202 ? 13.945 -12.843 -19.405 1.00 86.00 202 ARG A C 1
ATOM 1556 O O . ARG A 1 202 ? 14.687 -11.976 -19.857 1.00 86.00 202 ARG A O 1
ATOM 1563 N N . PHE A 1 203 ? 14.389 -13.995 -18.919 1.00 85.88 203 PHE A N 1
ATOM 1564 C CA . PHE A 1 203 ? 15.794 -14.367 -19.020 1.00 85.88 203 PHE A CA 1
ATOM 1565 C C . PHE A 1 203 ? 16.117 -14.788 -20.458 1.00 85.88 203 PHE A C 1
ATOM 1567 O O . PHE A 1 203 ? 15.488 -15.698 -20.997 1.00 85.88 203 PHE A O 1
ATOM 1574 N N . ASP A 1 204 ? 17.076 -14.110 -21.080 1.00 85.81 204 ASP A N 1
ATOM 1575 C CA . ASP A 1 204 ? 17.649 -14.494 -22.365 1.00 85.81 204 ASP A CA 1
ATOM 1576 C C . ASP A 1 204 ? 18.924 -15.307 -22.125 1.00 85.81 204 ASP A C 1
ATOM 1578 O O . ASP A 1 204 ? 19.911 -14.793 -21.596 1.00 85.81 204 ASP A O 1
ATOM 1582 N N . ALA A 1 205 ? 18.899 -16.579 -22.522 1.00 86.69 205 ALA A N 1
ATOM 1583 C CA . ALA A 1 205 ? 20.017 -17.497 -22.346 1.00 86.69 205 ALA A CA 1
ATOM 1584 C C . ALA A 1 205 ? 21.222 -17.160 -23.237 1.00 86.69 205 ALA A C 1
ATOM 1586 O O . ALA A 1 205 ? 22.348 -17.472 -22.856 1.00 86.69 205 ALA A O 1
ATOM 1587 N N . VAL A 1 206 ? 21.007 -16.512 -24.391 1.00 86.62 206 VAL A N 1
ATOM 1588 C CA . VAL A 1 206 ? 22.094 -16.124 -25.304 1.00 86.62 206 VAL A CA 1
ATOM 1589 C C . VAL A 1 206 ? 22.882 -14.965 -24.705 1.00 86.62 206 VAL A C 1
ATOM 1591 O O . VAL A 1 206 ? 24.105 -15.027 -24.606 1.00 86.62 206 VAL A O 1
ATOM 1594 N N . SER A 1 207 ? 22.172 -13.936 -24.243 1.00 83.12 207 SER A N 1
ATOM 1595 C CA . SER A 1 207 ? 22.772 -12.752 -23.613 1.00 83.12 207 SER A CA 1
ATOM 1596 C C . SER A 1 207 ? 23.069 -12.938 -22.115 1.00 83.12 207 SER A C 1
ATOM 1598 O O . SER A 1 207 ? 23.618 -12.039 -21.482 1.00 83.12 207 SER A O 1
ATOM 1600 N N . GLN A 1 208 ? 22.678 -14.080 -21.535 1.00 86.38 208 GLN A N 1
ATOM 1601 C CA . GLN A 1 208 ? 22.760 -14.413 -20.106 1.00 86.38 208 GLN A CA 1
ATOM 1602 C C . GLN A 1 208 ? 22.246 -13.306 -19.166 1.00 86.38 208 GLN A C 1
ATOM 1604 O O . GLN A 1 208 ? 22.846 -13.017 -18.126 1.00 86.38 208 GLN A O 1
ATOM 1609 N N . CYS A 1 209 ? 21.125 -12.670 -19.509 1.00 85.69 209 CYS A N 1
ATOM 1610 C CA . CYS A 1 209 ? 20.569 -11.573 -18.720 1.00 85.69 209 CYS A CA 1
ATOM 1611 C C . CYS A 1 209 ? 19.047 -11.477 -18.805 1.00 85.69 209 CYS A C 1
ATOM 1613 O O . CYS A 1 209 ? 18.418 -11.989 -19.730 1.00 85.69 209 CYS A O 1
ATOM 1615 N N . TYR A 1 210 ? 18.448 -10.769 -17.846 1.00 85.81 210 TYR A N 1
ATOM 1616 C CA . TYR A 1 210 ? 17.034 -10.419 -17.918 1.00 85.81 210 TYR A CA 1
ATOM 1617 C C . TYR A 1 210 ? 16.830 -9.279 -18.909 1.00 85.81 210 TYR A C 1
ATOM 1619 O O . TYR A 1 210 ? 17.426 -8.212 -18.773 1.00 85.81 210 TYR A O 1
ATOM 1627 N N . VAL A 1 211 ? 15.987 -9.511 -19.909 1.00 86.50 211 VAL A N 1
ATOM 1628 C CA . VAL A 1 211 ? 15.630 -8.533 -20.931 1.00 86.50 211 VAL A CA 1
ATOM 1629 C C . VAL A 1 211 ? 14.247 -7.974 -20.633 1.00 86.50 211 VAL A C 1
ATOM 1631 O O . VAL A 1 211 ? 13.273 -8.724 -20.529 1.00 86.50 211 VAL A O 1
ATOM 1634 N N . ALA A 1 212 ? 14.167 -6.650 -20.551 1.00 87.56 212 ALA A N 1
ATOM 1635 C CA . ALA A 1 212 ? 12.927 -5.890 -20.459 1.00 87.56 21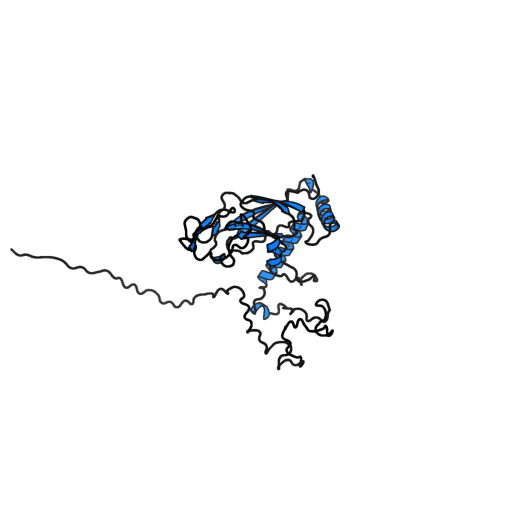2 ALA A CA 1
ATOM 1636 C C . ALA A 1 212 ? 13.025 -4.654 -21.358 1.00 87.56 212 ALA A C 1
ATOM 1638 O O . ALA A 1 212 ? 14.099 -4.065 -21.482 1.00 87.56 212 ALA A O 1
ATOM 1639 N N . ALA A 1 213 ? 11.932 -4.301 -22.043 1.00 83.75 213 ALA A N 1
ATOM 1640 C CA . ALA A 1 213 ? 11.903 -3.204 -23.020 1.00 83.75 213 ALA A CA 1
ATOM 1641 C C . ALA A 1 213 ? 13.061 -3.254 -24.053 1.00 83.75 213 ALA A C 1
ATOM 1643 O O . ALA A 1 213 ? 13.635 -2.232 -24.423 1.00 83.75 213 ALA A O 1
ATOM 1644 N N . GLY A 1 214 ? 13.455 -4.463 -24.483 1.00 82.25 214 GLY A N 1
ATOM 1645 C CA . GLY A 1 214 ? 14.551 -4.674 -25.439 1.00 82.25 214 GLY A CA 1
ATOM 1646 C C . GLY A 1 214 ? 15.962 -4.428 -24.886 1.00 82.25 214 GLY A C 1
ATOM 1647 O O . GLY A 1 214 ? 16.919 -4.442 -25.655 1.00 82.25 214 GLY A O 1
ATOM 1648 N N . ARG A 1 215 ? 16.117 -4.214 -23.573 1.00 83.38 215 ARG A N 1
ATOM 1649 C CA . ARG A 1 215 ? 17.407 -3.946 -22.927 1.00 83.38 215 ARG A CA 1
ATOM 1650 C C . ARG A 1 215 ? 17.805 -5.078 -21.991 1.00 83.38 215 ARG A C 1
ATOM 1652 O O . ARG A 1 215 ? 17.014 -5.515 -21.160 1.00 83.38 215 ARG A O 1
ATOM 1659 N N . CYS A 1 216 ? 19.052 -5.514 -22.118 1.00 84.25 216 CYS A N 1
ATOM 1660 C CA . CYS A 1 216 ? 19.687 -6.480 -21.230 1.00 84.25 216 CYS A CA 1
ATOM 1661 C C . CYS A 1 216 ? 20.025 -5.829 -19.880 1.00 84.25 216 CYS A C 1
ATOM 1663 O O . CYS A 1 216 ? 20.743 -4.830 -19.832 1.00 84.25 216 CYS A O 1
ATOM 1665 N N . ARG A 1 217 ? 19.532 -6.399 -18.778 1.00 82.44 217 ARG A N 1
ATOM 1666 C CA . ARG A 1 217 ? 19.788 -5.947 -17.404 1.00 82.44 217 ARG A CA 1
ATOM 1667 C C . ARG A 1 217 ? 20.558 -7.027 -16.643 1.00 82.44 217 ARG A C 1
ATOM 1669 O O . ARG A 1 217 ? 20.007 -7.756 -15.823 1.00 82.44 217 ARG A O 1
ATOM 1676 N N . ALA A 1 218 ? 21.855 -7.148 -16.929 1.00 74.69 218 ALA A N 1
ATOM 1677 C CA . ALA A 1 218 ? 22.725 -8.178 -16.343 1.00 74.69 218 ALA A CA 1
ATOM 1678 C C . ALA A 1 218 ? 22.841 -8.110 -14.802 1.00 74.69 218 ALA A C 1
ATOM 1680 O O . ALA A 1 218 ? 23.197 -9.104 -14.170 1.00 74.69 218 ALA A O 1
ATOM 1681 N N . TYR A 1 219 ? 22.514 -6.962 -14.196 1.00 72.00 219 TYR A N 1
ATOM 1682 C CA . TYR A 1 219 ? 22.490 -6.767 -12.744 1.00 72.00 219 TYR A CA 1
ATOM 1683 C C . TYR A 1 219 ? 21.207 -7.284 -12.068 1.00 72.00 219 TYR A C 1
ATOM 1685 O O . TYR A 1 219 ? 21.210 -7.484 -10.856 1.00 72.00 219 TYR A O 1
ATOM 1693 N N . LEU A 1 220 ? 20.137 -7.585 -12.819 1.00 68.62 220 LEU A N 1
ATOM 1694 C CA . LEU A 1 220 ? 18.894 -8.173 -12.291 1.00 68.62 220 LEU A CA 1
ATOM 1695 C C . LEU A 1 220 ? 19.025 -9.672 -11.959 1.00 68.62 220 LEU A C 1
ATOM 1697 O O . LEU A 1 220 ? 18.114 -10.460 -12.187 1.00 68.62 220 LEU A O 1
ATOM 1701 N N . LYS A 1 221 ? 20.159 -10.107 -11.404 1.00 69.81 221 LYS A N 1
ATOM 1702 C CA . LYS A 1 221 ? 20.275 -11.459 -10.824 1.00 69.81 221 LYS A CA 1
ATOM 1703 C C . LYS A 1 221 ? 19.490 -11.593 -9.515 1.00 69.81 221 LYS A C 1
ATOM 1705 O O . LYS A 1 221 ? 19.388 -12.686 -8.967 1.00 69.81 221 LYS A O 1
ATOM 1710 N N . GLN A 1 222 ? 18.973 -10.478 -9.006 1.00 73.81 222 GLN A N 1
ATOM 1711 C CA . GLN A 1 222 ? 18.203 -10.416 -7.779 1.00 73.81 222 GLN A CA 1
ATOM 1712 C C . GLN A 1 222 ? 16.739 -10.779 -8.023 1.00 73.81 222 GLN A C 1
ATOM 1714 O O . GLN A 1 222 ? 16.170 -10.530 -9.086 1.00 73.81 222 GLN A O 1
ATOM 1719 N N . ARG A 1 223 ? 16.134 -11.392 -7.009 1.00 81.75 223 ARG A N 1
ATOM 1720 C CA . ARG A 1 223 ? 14.745 -11.833 -7.043 1.00 81.75 223 ARG A CA 1
ATOM 1721 C C . ARG A 1 223 ? 13.816 -10.651 -6.758 1.00 81.75 223 ARG A C 1
ATOM 1723 O O . ARG A 1 223 ? 14.090 -9.865 -5.854 1.00 81.75 223 ARG A O 1
ATOM 1730 N N . LEU A 1 224 ? 12.703 -10.587 -7.490 1.00 88.88 224 LEU A N 1
ATOM 1731 C CA . LEU A 1 224 ? 11.560 -9.739 -7.144 1.00 88.88 224 LEU A CA 1
ATOM 1732 C C . LEU A 1 224 ? 11.138 -9.966 -5.690 1.00 88.88 224 LEU A C 1
ATOM 1734 O O . LEU A 1 224 ? 11.131 -11.112 -5.227 1.00 88.88 224 LEU A O 1
ATOM 1738 N N . ARG A 1 225 ? 10.729 -8.900 -5.000 1.00 90.56 225 ARG A N 1
ATOM 1739 C CA . ARG A 1 225 ? 10.197 -9.006 -3.634 1.00 90.56 225 ARG A CA 1
ATOM 1740 C C . ARG A 1 225 ? 8.958 -9.893 -3.579 1.00 90.56 225 ARG A C 1
ATOM 1742 O O . ARG A 1 225 ? 8.932 -10.847 -2.802 1.00 90.56 225 ARG A O 1
ATOM 1749 N N . LEU A 1 226 ? 7.990 -9.662 -4.469 1.00 93.00 226 LEU A N 1
ATOM 1750 C CA . LEU A 1 226 ? 6.899 -10.599 -4.727 1.00 93.00 226 LEU A CA 1
ATOM 1751 C C . LEU A 1 226 ? 7.164 -11.348 -6.038 1.00 93.00 226 LEU A C 1
ATOM 1753 O O . LEU A 1 226 ? 7.095 -10.779 -7.126 1.00 93.00 226 LEU A O 1
ATOM 1757 N N . ALA A 1 227 ? 7.467 -12.641 -5.922 1.00 89.50 227 ALA A N 1
ATOM 1758 C CA . ALA A 1 227 ? 7.853 -13.507 -7.040 1.00 89.50 227 ALA A CA 1
ATOM 1759 C C . ALA A 1 227 ? 6.883 -14.686 -7.251 1.00 89.50 227 ALA A C 1
ATOM 1761 O O . ALA A 1 227 ? 7.304 -15.764 -7.674 1.00 89.50 227 ALA A O 1
ATOM 1762 N N . ASN A 1 228 ? 5.606 -14.527 -6.887 1.00 88.94 228 ASN A N 1
ATOM 1763 C CA . ASN A 1 228 ? 4.581 -15.531 -7.176 1.00 88.94 228 ASN A CA 1
ATOM 1764 C C . ASN A 1 228 ? 4.190 -15.514 -8.667 1.00 88.94 228 ASN A C 1
ATOM 1766 O O . ASN A 1 228 ? 4.585 -14.627 -9.426 1.00 88.94 228 ASN A O 1
ATOM 1770 N N . ALA A 1 229 ? 3.447 -16.532 -9.110 1.00 84.00 229 ALA A N 1
ATOM 1771 C CA . ALA A 1 229 ? 3.045 -16.650 -10.509 1.00 84.00 229 ALA A CA 1
ATOM 1772 C C . ALA A 1 229 ? 2.291 -15.391 -10.979 1.00 84.00 229 ALA A C 1
ATOM 1774 O O . ALA A 1 229 ? 1.375 -14.913 -10.311 1.00 84.00 229 ALA A O 1
ATOM 1775 N N . GLY A 1 230 ? 2.695 -14.853 -12.130 1.00 88.12 230 GLY A N 1
ATOM 1776 C CA . GLY A 1 230 ? 2.095 -13.655 -12.721 1.00 88.12 230 GLY A CA 1
ATOM 1777 C C . GLY A 1 230 ? 2.646 -12.320 -12.213 1.00 88.12 230 GLY A C 1
ATOM 1778 O O . GLY A 1 230 ? 2.388 -11.313 -12.868 1.00 88.12 230 GLY A O 1
ATOM 1779 N N . ALA A 1 231 ? 3.441 -12.300 -11.133 1.00 91.44 231 ALA A N 1
ATOM 1780 C CA . ALA A 1 231 ? 4.032 -11.062 -10.633 1.00 91.44 231 ALA A CA 1
ATOM 1781 C C . ALA A 1 231 ? 4.975 -10.440 -11.667 1.00 91.44 231 ALA A C 1
ATOM 1783 O O . ALA A 1 231 ? 5.827 -11.114 -12.257 1.00 91.44 231 ALA A O 1
ATOM 1784 N N . LYS A 1 232 ? 4.819 -9.133 -11.872 1.00 95.12 232 LYS A N 1
ATOM 1785 C CA . LYS A 1 232 ? 5.607 -8.351 -12.827 1.00 95.12 232 LYS A CA 1
ATOM 1786 C C . LYS A 1 232 ? 6.589 -7.438 -12.103 1.00 95.12 232 LYS A C 1
ATOM 1788 O O . LYS A 1 232 ? 6.371 -7.060 -10.949 1.00 95.12 232 LYS A O 1
ATOM 1793 N N . TRP A 1 233 ? 7.658 -7.068 -12.805 1.00 94.25 233 TRP A N 1
ATOM 1794 C CA . TRP A 1 233 ? 8.573 -6.033 -12.335 1.00 94.25 233 TRP A CA 1
ATOM 1795 C C . TRP A 1 233 ? 7.832 -4.714 -12.250 1.00 94.25 233 TRP A C 1
ATOM 1797 O O . TRP A 1 233 ? 7.084 -4.358 -13.161 1.00 94.25 233 TRP A O 1
ATOM 1807 N N . PHE A 1 234 ? 8.053 -4.002 -11.152 1.00 95.81 234 PHE A N 1
ATOM 1808 C CA . PHE A 1 234 ? 7.495 -2.681 -10.900 1.00 95.81 234 PHE A CA 1
ATOM 1809 C C . PHE A 1 234 ? 5.965 -2.602 -10.884 1.00 95.81 234 PHE A C 1
ATOM 1811 O O . PHE A 1 234 ? 5.388 -1.520 -10.968 1.00 95.81 234 PHE A O 1
ATOM 1818 N N . GLN A 1 235 ? 5.295 -3.746 -10.769 1.00 97.62 235 GLN A N 1
ATOM 1819 C CA . GLN A 1 235 ? 3.864 -3.781 -10.515 1.00 97.62 235 GLN A CA 1
ATOM 1820 C C . GLN A 1 235 ? 3.587 -3.209 -9.124 1.00 97.62 235 GLN A C 1
ATOM 1822 O O . GLN A 1 235 ? 4.348 -3.469 -8.190 1.00 97.62 235 GLN A O 1
ATOM 1827 N N . LEU A 1 236 ? 2.494 -2.467 -8.967 1.00 98.50 236 LEU A N 1
ATOM 1828 C CA . LEU A 1 236 ? 2.010 -2.080 -7.651 1.00 98.50 236 LEU A CA 1
ATOM 1829 C C . LEU A 1 236 ? 1.634 -3.349 -6.882 1.00 98.50 236 LEU A C 1
ATOM 1831 O O . LEU A 1 236 ? 0.795 -4.145 -7.322 1.00 98.50 236 LEU A O 1
ATOM 1835 N N . VAL A 1 237 ? 2.278 -3.528 -5.736 1.00 98.12 237 VAL A N 1
ATOM 1836 C CA . VAL A 1 237 ? 2.019 -4.606 -4.786 1.00 98.12 237 VAL A CA 1
ATOM 1837 C C . VAL A 1 237 ? 1.652 -3.971 -3.461 1.00 98.12 237 VAL A C 1
ATOM 1839 O O . VAL A 1 237 ? 2.233 -2.961 -3.064 1.00 98.12 237 VAL A O 1
ATOM 1842 N N . CYS A 1 238 ? 0.689 -4.574 -2.777 1.00 97.94 238 CYS A N 1
ATOM 1843 C CA . CYS A 1 238 ? 0.288 -4.151 -1.449 1.00 97.94 238 CYS A CA 1
ATOM 1844 C C . CYS A 1 238 ? 0.254 -5.341 -0.497 1.00 97.94 238 CYS A C 1
ATOM 1846 O O . CYS A 1 238 ? 0.121 -6.485 -0.922 1.00 97.94 238 CYS A O 1
ATOM 1848 N N . GLY A 1 239 ? 0.376 -5.056 0.792 1.00 96.69 239 GLY A N 1
ATOM 1849 C CA . GLY A 1 239 ? 0.158 -5.988 1.888 1.00 96.69 239 GLY A CA 1
ATOM 1850 C C . GLY A 1 239 ? -0.683 -5.346 2.978 1.00 96.69 239 GLY A C 1
ATOM 1851 O O . GLY A 1 239 ? -0.898 -4.132 2.985 1.00 96.69 239 GLY A O 1
ATOM 1852 N N . ILE A 1 240 ? -1.165 -6.174 3.898 1.00 96.75 240 ILE A N 1
ATOM 1853 C CA . ILE A 1 240 ? -2.006 -5.749 5.018 1.00 96.75 240 ILE A CA 1
ATOM 1854 C C . ILE A 1 240 ? -1.316 -6.143 6.318 1.00 96.75 240 ILE A C 1
ATOM 1856 O O . ILE A 1 240 ? -1.032 -7.319 6.544 1.00 96.75 240 ILE A O 1
ATOM 1860 N N . GLY A 1 241 ? -1.044 -5.172 7.183 1.00 93.06 241 GLY A N 1
ATOM 1861 C CA . GLY A 1 241 ? -0.332 -5.415 8.434 1.00 93.06 241 GLY A CA 1
ATOM 1862 C C . GLY A 1 241 ? -0.110 -4.139 9.232 1.00 93.06 241 GLY A C 1
ATOM 1863 O O . GLY A 1 241 ? -0.667 -3.098 8.917 1.00 93.06 241 GLY A O 1
ATOM 1864 N N . ASN A 1 242 ? 0.701 -4.196 10.283 1.00 89.00 242 ASN A N 1
ATOM 1865 C CA . ASN A 1 242 ? 1.007 -3.005 11.073 1.00 89.00 242 ASN A CA 1
ATOM 1866 C C . ASN A 1 242 ? 2.302 -2.378 10.557 1.00 89.00 242 ASN A C 1
ATOM 1868 O O . ASN A 1 242 ? 3.377 -2.925 10.803 1.00 89.00 242 ASN A O 1
ATOM 1872 N N . TYR A 1 243 ? 2.220 -1.232 9.873 1.00 87.25 243 TYR A N 1
ATOM 1873 C CA . TYR A 1 243 ? 3.427 -0.508 9.458 1.00 87.25 243 TYR A CA 1
ATOM 1874 C C . TYR A 1 243 ? 4.277 -0.099 10.666 1.00 87.25 243 TYR A C 1
ATOM 1876 O O . TYR A 1 243 ? 5.504 -0.155 10.633 1.00 87.25 243 TYR A O 1
ATOM 1884 N N . VAL A 1 244 ? 3.606 0.257 11.763 1.00 84.75 244 VAL A N 1
ATOM 1885 C CA . VAL A 1 244 ? 4.236 0.585 13.035 1.00 84.75 244 VAL A CA 1
ATOM 1886 C C . VAL A 1 244 ? 3.672 -0.319 14.124 1.00 84.75 244 VAL A C 1
ATOM 1888 O O . VAL A 1 244 ? 2.458 -0.399 14.308 1.00 84.75 244 VAL A O 1
ATOM 1891 N N . THR A 1 245 ? 4.551 -0.986 14.872 1.00 76.50 245 THR A N 1
ATOM 1892 C CA . THR A 1 245 ? 4.147 -1.901 15.953 1.00 76.50 245 THR A CA 1
ATOM 1893 C C . THR A 1 245 ? 4.485 -1.316 17.318 1.00 76.50 245 THR A C 1
ATOM 1895 O O . THR A 1 245 ? 5.562 -0.754 17.507 1.00 76.50 245 THR A O 1
ATOM 1898 N N . ARG A 1 246 ? 3.586 -1.455 18.298 1.00 69.88 246 ARG A N 1
ATOM 1899 C CA . ARG A 1 246 ? 3.873 -1.094 19.693 1.00 69.88 246 ARG A CA 1
ATOM 1900 C C . ARG A 1 246 ? 4.642 -2.223 20.370 1.00 69.88 246 ARG A C 1
ATOM 1902 O O . ARG A 1 246 ? 4.228 -3.372 20.284 1.00 69.88 246 ARG A O 1
ATOM 1909 N N . LEU A 1 247 ? 5.731 -1.900 21.069 1.00 63.09 247 LEU A N 1
ATOM 1910 C CA . LEU A 1 247 ? 6.507 -2.910 21.812 1.00 63.09 247 LEU A CA 1
ATOM 1911 C C . LEU A 1 247 ? 5.731 -3.529 22.979 1.00 63.09 247 LEU A C 1
ATOM 1913 O O . LEU A 1 247 ? 6.002 -4.660 23.365 1.00 63.09 247 LEU A O 1
ATOM 1917 N N . ARG A 1 248 ? 4.831 -2.756 23.590 1.00 59.84 248 ARG A N 1
ATOM 1918 C CA . ARG A 1 248 ? 4.022 -3.150 24.746 1.00 59.84 248 ARG A CA 1
ATOM 1919 C C . ARG A 1 248 ? 2.931 -2.119 24.997 1.00 59.84 248 ARG A C 1
ATOM 1921 O O . ARG A 1 248 ? 3.096 -0.956 24.623 1.00 59.84 248 ARG A O 1
ATOM 1928 N N . ASP A 1 249 ? 1.889 -2.532 25.707 1.00 54.91 249 ASP A N 1
ATOM 1929 C CA . ASP A 1 249 ? 0.933 -1.607 26.304 1.00 54.91 249 ASP A CA 1
ATOM 1930 C C . ASP A 1 249 ? 1.616 -0.843 27.442 1.00 54.91 249 ASP A C 1
ATOM 1932 O O . ASP A 1 249 ? 2.083 -1.420 28.426 1.00 54.91 249 ASP A O 1
ATOM 1936 N N . VAL A 1 250 ? 1.724 0.473 27.293 1.00 53.69 250 VAL A N 1
ATOM 1937 C CA . VAL A 1 250 ? 2.243 1.379 28.321 1.00 53.69 250 VAL A CA 1
ATOM 1938 C C . VAL A 1 250 ? 1.258 2.510 28.551 1.00 53.69 250 VAL A C 1
ATOM 1940 O O . VAL A 1 250 ? 0.381 2.782 27.733 1.00 53.69 250 VAL A O 1
ATOM 1943 N N . SER A 1 251 ? 1.389 3.171 29.701 1.00 49.75 251 SER A N 1
ATOM 1944 C CA . SER A 1 251 ? 0.659 4.405 29.961 1.00 49.75 251 SER A CA 1
ATOM 1945 C C . SER A 1 251 ? 0.963 5.449 28.879 1.00 49.75 251 SER A C 1
ATOM 1947 O O . SER A 1 251 ? 2.084 5.532 28.367 1.00 49.75 251 SER A O 1
ATOM 1949 N N . GLY A 1 252 ? -0.058 6.237 28.525 1.00 50.88 252 GLY A N 1
ATOM 1950 C CA . GLY A 1 252 ? 0.024 7.227 27.451 1.00 50.88 252 GLY A CA 1
ATOM 1951 C C . GLY A 1 252 ? 1.248 8.138 27.582 1.00 50.88 252 GLY A C 1
ATOM 1952 O O . GLY A 1 252 ? 1.604 8.564 28.679 1.00 50.88 252 GLY A O 1
ATOM 1953 N N . GLY A 1 253 ? 1.912 8.401 26.455 1.00 52.72 253 GLY A N 1
ATOM 1954 C CA . GLY A 1 253 ? 3.132 9.217 26.390 1.00 52.72 253 GLY A CA 1
ATOM 1955 C C . GLY A 1 253 ? 4.444 8.444 26.563 1.00 52.72 253 GLY A C 1
ATOM 1956 O O . GLY A 1 253 ? 5.507 9.024 26.372 1.00 52.72 253 GLY A O 1
ATOM 1957 N N . LYS A 1 254 ? 4.399 7.139 26.876 1.00 59.47 254 LYS A N 1
ATOM 1958 C CA . LYS A 1 254 ? 5.592 6.267 26.923 1.00 59.47 254 LYS A CA 1
ATOM 1959 C C . LYS A 1 254 ? 5.646 5.231 25.798 1.00 59.47 254 LYS A C 1
ATOM 1961 O O . LYS A 1 254 ? 6.525 4.364 25.815 1.00 59.47 254 LYS A O 1
ATOM 1966 N N . ASP A 1 255 ? 4.709 5.303 24.850 1.00 64.50 255 ASP A N 1
ATOM 1967 C CA . ASP A 1 255 ? 4.592 4.356 23.743 1.00 64.50 255 ASP A CA 1
ATOM 1968 C C . ASP A 1 255 ? 5.876 4.323 22.912 1.00 64.50 255 ASP A C 1
ATOM 1970 O O . ASP A 1 255 ? 6.372 5.349 22.440 1.00 64.50 255 ASP A O 1
ATOM 1974 N N . ARG A 1 256 ? 6.393 3.109 22.709 1.00 67.19 256 ARG A N 1
ATOM 1975 C CA . ARG A 1 256 ? 7.526 2.850 21.822 1.00 67.19 256 ARG A CA 1
ATOM 1976 C C . ARG A 1 256 ? 7.037 2.137 20.574 1.00 67.19 256 ARG A C 1
ATOM 1978 O O . ARG A 1 256 ? 6.384 1.095 20.662 1.00 67.19 256 ARG A O 1
ATOM 1985 N N . TYR A 1 257 ? 7.396 2.712 19.437 1.00 70.88 257 TYR A N 1
ATOM 1986 C CA . TYR A 1 257 ? 6.940 2.309 18.119 1.00 70.88 257 TYR A CA 1
ATOM 1987 C C . TYR A 1 257 ? 8.104 1.741 17.303 1.00 70.88 257 TYR A C 1
ATOM 1989 O O . TYR A 1 257 ? 9.086 2.437 17.032 1.00 70.88 257 TYR A O 1
ATOM 1997 N N . MET A 1 258 ? 7.987 0.476 16.916 1.00 71.94 258 MET A N 1
ATOM 1998 C CA . MET A 1 258 ? 8.956 -0.252 16.099 1.00 71.94 258 MET A CA 1
ATOM 1999 C C . MET A 1 258 ? 8.669 -0.080 14.613 1.00 71.94 258 MET A C 1
ATOM 2001 O O . MET A 1 258 ? 7.504 0.115 14.246 1.00 71.94 258 MET A O 1
ATOM 2005 N N . PRO A 1 259 ? 9.710 -0.173 13.765 1.00 72.50 259 PRO A N 1
ATOM 2006 C CA . PRO A 1 259 ? 9.518 -0.231 12.325 1.00 72.50 259 PRO A CA 1
ATOM 2007 C C . PRO A 1 259 ? 8.710 -1.469 11.922 1.00 72.50 259 PRO A C 1
ATOM 2009 O O . PRO A 1 259 ? 8.490 -2.391 12.716 1.00 72.50 259 PRO A O 1
ATOM 2012 N N . ILE A 1 260 ? 8.298 -1.469 10.659 1.00 81.44 260 ILE A N 1
ATOM 2013 C CA . ILE A 1 260 ? 7.607 -2.580 10.020 1.00 81.44 260 ILE A CA 1
ATOM 2014 C C . ILE A 1 260 ? 8.392 -3.889 10.166 1.00 81.44 260 ILE A C 1
ATOM 2016 O O . ILE A 1 260 ? 9.611 -3.942 9.992 1.00 81.44 260 ILE A O 1
ATOM 2020 N N . ARG A 1 261 ? 7.659 -4.957 10.469 1.00 80.12 261 ARG A N 1
ATOM 2021 C CA . ARG A 1 261 ? 8.152 -6.332 10.483 1.00 80.12 261 ARG A CA 1
ATOM 2022 C C . ARG A 1 261 ? 7.815 -6.994 9.156 1.00 80.12 261 ARG A C 1
ATOM 2024 O O . ARG A 1 261 ? 6.672 -7.381 8.929 1.00 80.12 261 ARG A O 1
ATOM 2031 N N . GLU A 1 262 ? 8.791 -7.061 8.256 1.00 82.94 262 GLU A N 1
ATOM 2032 C CA . GLU A 1 262 ? 8.585 -7.549 6.886 1.00 82.94 262 GLU A CA 1
ATOM 2033 C C . GLU A 1 262 ? 8.032 -8.981 6.850 1.00 82.94 262 GLU A C 1
ATOM 2035 O O . GLU A 1 262 ? 7.149 -9.271 6.048 1.00 82.94 262 GLU A O 1
ATOM 2040 N N . ASP A 1 263 ? 8.446 -9.846 7.778 1.00 80.88 263 ASP A N 1
ATOM 2041 C CA . ASP A 1 263 ? 7.929 -11.209 7.940 1.00 80.88 263 ASP A CA 1
ATOM 2042 C C . ASP A 1 263 ? 6.406 -11.259 8.134 1.00 80.88 263 ASP A C 1
ATOM 2044 O O . ASP A 1 263 ? 5.741 -12.138 7.580 1.00 80.88 263 ASP A O 1
ATOM 2048 N N . GLU A 1 264 ? 5.832 -10.284 8.847 1.00 79.88 264 GLU A N 1
ATOM 2049 C CA . GLU A 1 264 ? 4.380 -10.184 9.025 1.00 79.88 264 GLU A CA 1
ATOM 2050 C C . GLU A 1 264 ? 3.655 -9.769 7.737 1.00 79.88 264 GLU A C 1
ATOM 2052 O O . GLU A 1 264 ? 2.494 -10.131 7.551 1.00 79.88 264 GLU A O 1
ATOM 2057 N N . PHE A 1 265 ? 4.325 -9.045 6.837 1.00 85.00 265 PHE A N 1
ATOM 2058 C CA . PHE A 1 265 ? 3.744 -8.564 5.582 1.00 85.00 265 PHE A CA 1
ATOM 2059 C C . PHE A 1 265 ? 3.886 -9.557 4.439 1.00 85.00 265 PHE A C 1
ATOM 2061 O O . PHE A 1 265 ? 2.985 -9.644 3.612 1.00 85.00 265 PHE A O 1
ATOM 2068 N N . MET A 1 266 ? 4.973 -10.332 4.384 1.00 89.88 266 MET A N 1
ATOM 2069 C CA . MET A 1 266 ? 5.249 -11.230 3.252 1.00 89.88 266 MET A CA 1
ATOM 2070 C C . MET A 1 266 ? 4.095 -12.203 2.968 1.00 89.88 266 MET A C 1
ATOM 2072 O O . MET A 1 266 ? 3.797 -12.486 1.809 1.00 89.88 266 MET A O 1
ATOM 2076 N N . SER A 1 267 ? 3.419 -12.682 4.017 1.00 91.56 267 SER A N 1
ATOM 2077 C CA . SER A 1 267 ? 2.257 -13.578 3.899 1.00 91.56 267 SER A CA 1
ATOM 2078 C C . SER A 1 267 ? 0.960 -12.886 3.462 1.00 91.56 267 SER A C 1
ATOM 2080 O O . SER A 1 267 ? 0.026 -13.561 3.031 1.00 91.56 267 SER A O 1
ATOM 2082 N N . THR A 1 268 ? 0.901 -11.556 3.553 1.00 95.19 268 THR A N 1
ATOM 2083 C CA . THR A 1 268 ? -0.277 -10.745 3.225 1.00 95.19 268 THR A CA 1
ATOM 2084 C C . THR A 1 268 ? -0.116 -9.974 1.920 1.00 95.19 268 THR A C 1
ATOM 2086 O O . THR A 1 268 ? -1.033 -9.252 1.540 1.00 95.19 268 THR A O 1
ATOM 2089 N N . LEU A 1 269 ? 1.021 -10.121 1.225 1.00 96.25 269 LEU A N 1
ATOM 2090 C CA . LEU A 1 269 ? 1.280 -9.461 -0.053 1.00 96.25 269 LEU A CA 1
ATOM 2091 C C . LEU A 1 269 ? 0.391 -9.999 -1.178 1.00 96.25 269 LEU A C 1
ATOM 2093 O O . LEU A 1 269 ? 0.231 -11.208 -1.351 1.00 96.25 269 LEU A O 1
ATOM 2097 N N . PHE A 1 270 ? -0.099 -9.095 -2.021 1.00 97.12 270 PHE A N 1
ATOM 2098 C CA . PHE A 1 270 ? -0.859 -9.417 -3.223 1.00 97.12 270 PHE A CA 1
ATOM 2099 C C . PHE A 1 270 ? -0.593 -8.417 -4.355 1.00 97.12 270 PHE A C 1
ATOM 2101 O O . PHE A 1 270 ? -0.232 -7.258 -4.142 1.00 97.12 270 PHE A O 1
ATOM 2108 N N . GLN A 1 271 ? -0.754 -8.898 -5.589 1.00 97.75 271 GLN A N 1
ATOM 2109 C CA . GLN A 1 271 ? -0.612 -8.091 -6.800 1.00 97.75 271 GLN A CA 1
ATOM 2110 C C . GLN A 1 271 ? -1.826 -7.162 -6.942 1.00 97.75 271 GLN A C 1
ATOM 2112 O O . GLN A 1 271 ? -2.962 -7.625 -6.843 1.00 97.75 271 GLN A O 1
ATOM 2117 N N . VAL A 1 272 ? -1.587 -5.872 -7.195 1.00 97.62 272 VAL A N 1
ATOM 2118 C CA . VAL A 1 272 ? -2.649 -4.868 -7.374 1.00 97.62 272 VAL A CA 1
ATOM 2119 C C . VAL A 1 272 ? -2.743 -4.411 -8.824 1.00 97.62 272 VAL A C 1
ATOM 2121 O O . VAL A 1 272 ? -3.814 -4.501 -9.413 1.00 97.62 272 VAL A O 1
ATOM 2124 N N . GLY A 1 273 ? -1.636 -3.968 -9.425 1.00 96.62 273 GLY A N 1
ATOM 2125 C CA . GLY A 1 273 ? -1.700 -3.337 -10.747 1.00 96.62 273 GLY A CA 1
ATOM 2126 C C . GLY A 1 273 ? 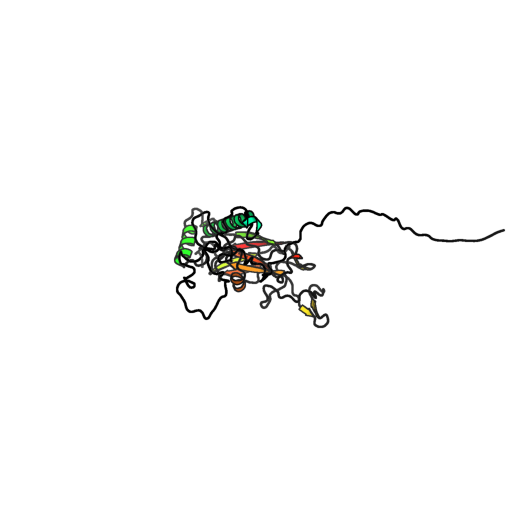-2.374 -1.960 -10.705 1.00 96.62 273 GLY A C 1
ATOM 2127 O O . GLY A 1 273 ? -2.247 -1.235 -9.720 1.00 96.62 273 GLY A O 1
ATOM 2128 N N . SER A 1 274 ? -3.088 -1.598 -11.770 1.00 97.50 274 SER A N 1
ATOM 2129 C CA . SER A 1 274 ? -3.853 -0.344 -11.870 1.00 97.50 274 SER A CA 1
ATOM 2130 C C . SER A 1 274 ? -5.212 -0.380 -11.161 1.00 97.50 274 SER A C 1
ATOM 2132 O O . SER A 1 274 ? -5.679 0.649 -10.677 1.00 97.50 274 SER A O 1
ATOM 2134 N N . ASN A 1 275 ? -5.858 -1.544 -11.062 1.00 97.50 275 ASN A N 1
ATOM 2135 C CA . ASN A 1 275 ? -7.150 -1.691 -10.392 1.00 97.50 275 ASN A CA 1
ATOM 2136 C C . ASN A 1 275 ? -7.300 -3.097 -9.811 1.00 97.50 275 ASN A C 1
ATOM 2138 O O . ASN A 1 275 ? -7.092 -4.087 -10.511 1.00 97.50 275 ASN A O 1
ATOM 2142 N N . THR A 1 276 ? -7.723 -3.192 -8.553 1.00 97.69 276 THR A N 1
ATOM 2143 C CA . THR A 1 276 ? -8.121 -4.468 -7.960 1.00 97.69 276 THR A CA 1
ATOM 2144 C C . THR A 1 276 ? -9.272 -4.283 -6.984 1.00 97.69 276 THR A C 1
ATOM 2146 O O . THR A 1 276 ? -9.377 -3.269 -6.292 1.00 97.69 276 THR A O 1
ATOM 2149 N N . THR A 1 277 ? -10.139 -5.287 -6.910 1.00 98.19 277 THR A N 1
ATOM 2150 C CA . THR A 1 277 ? -11.150 -5.418 -5.858 1.00 98.19 277 THR A CA 1
ATOM 2151 C C . THR A 1 277 ? -10.901 -6.738 -5.152 1.00 98.19 277 THR A C 1
ATOM 2153 O O . THR A 1 277 ? -10.774 -7.770 -5.810 1.00 98.19 277 THR A O 1
ATOM 2156 N N . PHE A 1 278 ? -10.812 -6.714 -3.826 1.00 97.31 278 PHE A N 1
ATOM 2157 C CA . PHE A 1 278 ? -10.474 -7.897 -3.044 1.00 97.31 278 PHE A CA 1
ATOM 2158 C C . PHE A 1 278 ? -11.299 -7.975 -1.763 1.00 97.31 278 PHE A C 1
ATOM 2160 O O . PHE A 1 278 ? -11.698 -6.959 -1.193 1.00 97.31 278 PHE A O 1
ATOM 2167 N N . ASN A 1 279 ? -11.534 -9.207 -1.315 1.00 97.00 279 ASN A N 1
ATOM 2168 C CA . ASN A 1 279 ? -12.003 -9.492 0.032 1.00 97.00 279 ASN A CA 1
ATOM 2169 C C . ASN A 1 279 ? -10.776 -9.723 0.920 1.00 97.00 279 ASN A C 1
ATOM 2171 O O . ASN A 1 279 ? -9.904 -10.524 0.573 1.00 97.00 279 ASN A O 1
ATOM 2175 N N . SER A 1 280 ? -10.674 -8.992 2.026 1.00 95.94 280 SER A N 1
ATOM 2176 C CA . SER A 1 280 ? -9.500 -9.068 2.883 1.00 95.94 280 SER A CA 1
ATOM 2177 C C . SER A 1 280 ? -9.495 -10.327 3.748 1.00 95.94 280 SER A C 1
ATOM 2179 O O . SER A 1 280 ? -10.402 -10.556 4.541 1.00 95.94 280 SER A O 1
ATOM 2181 N N . SER A 1 281 ? -8.408 -11.094 3.713 1.00 96.00 281 SER A N 1
ATOM 2182 C CA . SER A 1 281 ? -8.170 -12.177 4.681 1.00 96.00 281 SER A CA 1
ATOM 2183 C C . SER A 1 281 ? -7.497 -11.699 5.972 1.00 96.00 281 SER A C 1
ATOM 2185 O O . SER A 1 281 ? -7.278 -12.508 6.873 1.00 96.00 281 SER A O 1
ATOM 2187 N N . PHE A 1 282 ? -7.170 -10.408 6.084 1.00 95.88 282 PHE A N 1
ATOM 2188 C CA . PHE A 1 282 ? -6.346 -9.862 7.164 1.00 95.88 282 PHE A CA 1
ATOM 2189 C C . PHE A 1 282 ? -6.901 -8.542 7.714 1.00 95.88 282 PHE A C 1
ATOM 2191 O O . PHE A 1 282 ? -7.589 -7.797 7.018 1.00 95.88 282 PHE A O 1
ATOM 2198 N N . THR A 1 283 ? -6.553 -8.232 8.963 1.00 95.06 283 THR A N 1
ATOM 2199 C CA . THR A 1 283 ? -6.816 -6.928 9.589 1.00 95.06 283 THR A CA 1
ATOM 2200 C C . THR A 1 283 ? -5.496 -6.199 9.819 1.00 95.06 283 THR A C 1
ATOM 2202 O O . THR A 1 283 ? -4.552 -6.779 10.361 1.00 95.06 283 THR A O 1
ATOM 2205 N N . GLY A 1 284 ? -5.430 -4.928 9.434 1.00 95.19 284 GLY A N 1
ATOM 2206 C CA . GLY A 1 284 ? -4.230 -4.101 9.548 1.00 95.19 284 GLY A CA 1
ATOM 2207 C C . GLY A 1 284 ? -4.319 -2.851 8.682 1.00 95.19 284 GLY A C 1
ATOM 2208 O O . GLY A 1 284 ? -5.374 -2.510 8.176 1.00 95.19 284 GLY A O 1
ATOM 2209 N N . GLU A 1 285 ? -3.211 -2.161 8.498 1.00 96.19 285 GLU A N 1
ATOM 2210 C CA . GLU A 1 285 ? -3.063 -1.076 7.536 1.00 96.19 285 GLU A CA 1
ATOM 2211 C C . GLU A 1 285 ? -2.687 -1.618 6.149 1.00 96.19 285 GLU A C 1
ATOM 2213 O O . GLU A 1 285 ? -1.892 -2.555 6.040 1.00 96.19 285 GLU A O 1
ATOM 2218 N N . LEU A 1 286 ? -3.213 -0.999 5.087 1.00 97.75 286 LEU A N 1
ATOM 2219 C CA . LEU A 1 286 ? -2.730 -1.225 3.724 1.00 97.75 286 LEU A CA 1
ATOM 2220 C C . LEU A 1 286 ? -1.371 -0.534 3.518 1.00 97.75 286 LEU A C 1
ATOM 2222 O O . LEU A 1 286 ? -1.255 0.681 3.684 1.00 97.75 286 LEU A O 1
ATOM 2226 N N . VAL A 1 287 ? -0.354 -1.282 3.103 1.00 97.62 287 VAL A N 1
ATOM 2227 C CA . VAL A 1 287 ? 0.983 -0.754 2.790 1.00 97.62 287 VAL A CA 1
ATOM 2228 C C . VAL A 1 287 ? 1.371 -1.215 1.395 1.00 97.62 287 VAL A C 1
ATOM 2230 O O . VAL A 1 287 ? 1.261 -2.402 1.097 1.00 97.62 287 VAL A O 1
ATOM 2233 N N . CYS A 1 288 ? 1.831 -0.302 0.542 1.00 98.06 288 CYS A N 1
ATOM 2234 C CA . CYS A 1 288 ? 2.121 -0.607 -0.860 1.00 98.06 288 CYS A CA 1
ATOM 2235 C C . CYS A 1 288 ? 3.544 -0.232 -1.277 1.00 98.06 288 CYS A C 1
ATOM 2237 O O . CYS A 1 288 ? 4.220 0.565 -0.625 1.00 98.06 288 CYS A O 1
ATOM 2239 N N . PHE A 1 289 ? 4.013 -0.812 -2.378 1.00 97.81 289 PHE A N 1
ATOM 2240 C CA . PHE A 1 289 ? 5.327 -0.540 -2.957 1.00 97.81 289 PHE A CA 1
ATOM 2241 C C . PHE A 1 289 ? 5.375 -0.914 -4.447 1.00 97.81 289 PHE A C 1
ATOM 2243 O O . PHE A 1 289 ? 4.547 -1.685 -4.939 1.00 97.81 289 PHE A O 1
ATOM 2250 N N . ALA A 1 290 ? 6.362 -0.379 -5.169 1.00 98.06 290 ALA A N 1
ATOM 2251 C CA . ALA A 1 290 ? 6.702 -0.826 -6.522 1.00 98.06 290 ALA A CA 1
ATOM 2252 C C . ALA A 1 290 ? 7.463 -2.158 -6.445 1.00 98.06 290 ALA A C 1
ATOM 2254 O O . ALA A 1 290 ? 8.478 -2.219 -5.756 1.00 98.06 290 ALA A O 1
ATOM 2255 N N . ASN A 1 291 ? 6.998 -3.226 -7.105 1.00 96.94 291 ASN A N 1
ATOM 2256 C CA . ASN A 1 291 ? 7.591 -4.568 -7.006 1.00 96.94 291 ASN A CA 1
ATOM 2257 C C . ASN A 1 291 ? 8.960 -4.673 -7.694 1.00 96.94 291 ASN A C 1
ATOM 2259 O O . ASN A 1 291 ? 9.071 -5.128 -8.832 1.00 96.94 291 ASN A O 1
ATOM 2263 N N . ASP A 1 292 ? 10.000 -4.252 -6.995 1.00 94.31 292 ASP A N 1
ATOM 2264 C CA . ASP A 1 292 ? 11.389 -4.319 -7.432 1.00 94.31 292 ASP A CA 1
ATOM 2265 C C . ASP A 1 292 ? 12.166 -5.337 -6.577 1.00 94.31 292 ASP A C 1
ATOM 2267 O O . ASP A 1 292 ? 11.604 -5.980 -5.686 1.00 94.31 292 ASP A O 1
ATOM 2271 N N . ALA A 1 293 ? 13.449 -5.540 -6.860 1.00 89.94 293 ALA A N 1
ATOM 2272 C CA . ALA A 1 293 ? 14.319 -6.388 -6.061 1.00 89.94 293 ALA A CA 1
ATOM 2273 C C . ALA A 1 293 ? 14.858 -5.666 -4.815 1.00 89.94 293 ALA A C 1
ATOM 2275 O O . ALA A 1 293 ? 15.010 -4.441 -4.774 1.00 89.94 293 ALA A O 1
ATOM 2276 N N . TYR A 1 294 ? 15.198 -6.451 -3.789 1.00 83.94 294 TYR A N 1
ATOM 2277 C CA . TYR A 1 294 ? 15.844 -5.936 -2.582 1.00 83.94 294 TYR A CA 1
ATOM 2278 C C . TYR A 1 294 ? 17.170 -5.240 -2.925 1.00 83.94 294 TYR A C 1
ATOM 2280 O O . TYR A 1 294 ? 18.117 -5.881 -3.373 1.00 83.94 294 TYR A O 1
ATOM 2288 N N . GLY A 1 295 ? 17.240 -3.928 -2.679 1.00 84.00 295 GLY A N 1
ATOM 2289 C CA . GLY A 1 295 ? 18.449 -3.125 -2.890 1.00 84.00 295 GLY A CA 1
ATOM 2290 C C . GLY A 1 295 ? 18.552 -2.418 -4.245 1.00 84.00 295 GLY A C 1
ATOM 2291 O O . GLY A 1 295 ? 19.585 -1.805 -4.504 1.00 84.00 295 GLY A O 1
ATOM 2292 N N . LEU A 1 296 ? 17.517 -2.453 -5.096 1.00 88.94 296 LEU A N 1
ATOM 2293 C CA . LEU A 1 296 ? 17.496 -1.695 -6.362 1.00 88.94 296 LEU A CA 1
ATOM 2294 C C . LEU A 1 296 ? 16.663 -0.408 -6.320 1.00 88.94 296 LEU A C 1
ATOM 2296 O O . LEU A 1 296 ? 16.779 0.411 -7.223 1.00 88.94 296 LEU A O 1
ATOM 2300 N N . TYR A 1 297 ? 15.961 -0.144 -5.214 1.00 92.25 297 TYR A N 1
ATOM 2301 C CA . TYR A 1 297 ? 15.084 1.025 -5.067 1.00 92.25 297 TYR A CA 1
ATOM 2302 C C . TYR A 1 297 ? 15.768 2.389 -5.241 1.00 92.25 297 TYR A C 1
ATOM 2304 O O . TYR A 1 297 ? 15.114 3.377 -5.563 1.00 92.25 297 TYR A O 1
ATOM 2312 N N . TRP A 1 298 ? 17.087 2.462 -5.066 1.00 91.44 298 TRP A N 1
ATOM 2313 C CA . TRP A 1 298 ? 17.851 3.708 -5.149 1.00 91.44 298 TRP A CA 1
ATOM 2314 C C . TRP A 1 298 ? 17.839 4.360 -6.541 1.00 91.44 298 TRP A C 1
ATOM 2316 O O . TRP A 1 298 ? 18.080 5.562 -6.642 1.00 91.44 298 TRP A O 1
ATOM 2326 N N . ASN A 1 299 ? 17.592 3.602 -7.618 1.00 91.56 299 ASN A N 1
ATOM 2327 C CA . ASN A 1 299 ? 17.543 4.146 -8.982 1.00 91.56 299 ASN A CA 1
ATOM 2328 C C . ASN A 1 299 ? 16.114 4.374 -9.499 1.00 91.56 299 ASN A C 1
ATOM 2330 O O . ASN A 1 299 ? 15.941 4.826 -10.637 1.00 91.56 299 ASN A O 1
ATOM 2334 N N . ASN A 1 300 ? 15.115 4.092 -8.666 1.00 95.62 300 ASN A N 1
ATOM 2335 C CA . ASN A 1 300 ? 13.713 4.265 -8.996 1.00 95.62 300 ASN A CA 1
ATOM 2336 C C . ASN A 1 300 ? 13.313 5.735 -8.902 1.00 95.62 300 ASN A C 1
ATOM 2338 O O . ASN A 1 300 ? 13.837 6.491 -8.082 1.00 95.62 300 ASN A O 1
ATOM 2342 N N . LYS A 1 301 ? 12.383 6.164 -9.760 1.00 97.88 301 LYS A N 1
ATOM 2343 C CA . LYS A 1 301 ? 11.931 7.562 -9.807 1.00 97.88 301 LYS A CA 1
ATOM 2344 C C . LYS A 1 301 ? 10.427 7.667 -9.995 1.00 97.88 301 LYS A C 1
ATOM 2346 O O . LYS A 1 301 ? 9.802 6.822 -10.631 1.00 97.88 301 LYS A O 1
ATOM 2351 N N . GLY A 1 302 ? 9.881 8.777 -9.512 1.00 97.88 302 GLY A N 1
ATOM 2352 C CA . GLY A 1 302 ? 8.460 9.077 -9.614 1.00 97.88 302 GLY A CA 1
ATOM 2353 C C . GLY A 1 302 ? 7.632 8.355 -8.558 1.00 97.88 302 GLY A C 1
ATOM 2354 O O . GLY A 1 302 ? 8.151 7.769 -7.606 1.00 97.88 302 GLY A O 1
ATOM 2355 N N . TYR A 1 303 ? 6.322 8.448 -8.726 1.00 98.25 303 TYR A N 1
ATOM 2356 C CA . TYR A 1 303 ? 5.341 7.903 -7.807 1.00 98.25 303 TYR A CA 1
ATOM 2357 C C . TYR A 1 303 ? 4.024 7.671 -8.533 1.00 98.25 303 TYR A C 1
ATOM 2359 O O . TYR A 1 303 ? 3.785 8.245 -9.594 1.00 98.25 303 TYR A O 1
ATOM 2367 N N . VAL A 1 304 ? 3.153 6.893 -7.903 1.00 98.44 304 VAL A N 1
ATOM 2368 C CA . VAL A 1 304 ? 1.736 6.816 -8.264 1.00 98.44 304 VAL A CA 1
ATOM 2369 C C . VAL A 1 304 ? 0.879 7.199 -7.056 1.00 98.44 304 VAL A C 1
ATOM 2371 O O . VAL A 1 304 ? 1.221 6.900 -5.911 1.00 98.44 304 VAL A O 1
ATOM 2374 N N . ASN A 1 305 ? -0.215 7.906 -7.297 1.00 98.50 305 ASN A N 1
ATOM 2375 C CA . ASN A 1 305 ? -1.279 8.171 -6.347 1.00 98.50 305 ASN A CA 1
ATOM 2376 C C . ASN A 1 305 ? -2.266 7.004 -6.394 1.00 98.50 305 ASN A C 1
ATOM 2378 O O . ASN A 1 305 ? -2.917 6.756 -7.408 1.00 98.50 305 ASN A O 1
ATOM 2382 N N . VAL A 1 306 ? -2.374 6.309 -5.271 1.00 98.69 306 VAL A N 1
ATOM 2383 C CA . VAL A 1 306 ? -3.240 5.151 -5.088 1.00 98.69 306 VAL A CA 1
ATOM 2384 C C . VAL A 1 306 ? -4.451 5.580 -4.279 1.00 98.69 306 VAL A C 1
ATOM 2386 O O . VAL A 1 306 ? -4.302 6.149 -3.198 1.00 98.69 306 VAL A O 1
ATOM 2389 N N . THR A 1 307 ? -5.644 5.281 -4.777 1.00 98.69 307 THR A N 1
ATOM 2390 C CA . THR A 1 307 ? -6.898 5.470 -4.049 1.00 98.69 307 THR A CA 1
ATOM 2391 C C . THR A 1 307 ? -7.384 4.120 -3.550 1.00 98.69 307 THR A C 1
ATOM 2393 O O . THR A 1 307 ? -7.644 3.220 -4.343 1.00 98.69 307 THR A O 1
ATOM 2396 N N . VAL A 1 308 ? -7.531 3.975 -2.236 1.00 98.56 308 VAL A N 1
ATOM 2397 C CA . VAL A 1 308 ? -8.189 2.822 -1.613 1.00 98.56 308 VAL A CA 1
ATOM 2398 C C . VAL A 1 308 ? -9.555 3.246 -1.095 1.00 98.56 308 VAL A C 1
ATOM 2400 O O . VAL A 1 308 ? -9.684 4.298 -0.472 1.00 98.56 308 VAL A O 1
ATOM 2403 N N . SER A 1 309 ? -10.578 2.431 -1.342 1.00 97.81 309 SER A N 1
ATOM 2404 C CA . SER A 1 309 ? -11.920 2.633 -0.799 1.00 97.81 309 SER A CA 1
ATOM 2405 C C . SER A 1 309 ? -12.494 1.346 -0.223 1.00 97.81 309 SER A C 1
ATOM 2407 O O . SER A 1 309 ? -12.269 0.255 -0.753 1.00 97.81 309 SER A O 1
ATOM 2409 N N . ARG A 1 310 ? -13.257 1.474 0.865 1.00 95.94 310 ARG A N 1
ATOM 2410 C CA . ARG A 1 310 ? -14.057 0.377 1.412 1.00 95.94 310 ARG A CA 1
ATOM 2411 C C . ARG A 1 310 ? -15.344 0.257 0.600 1.00 95.94 310 ARG A C 1
ATOM 2413 O O . ARG A 1 310 ? -16.087 1.227 0.470 1.00 95.94 310 ARG A O 1
ATOM 2420 N N . VAL A 1 311 ? -15.580 -0.916 0.023 1.00 94.62 311 VAL A N 1
ATOM 2421 C CA . VAL A 1 311 ? -16.753 -1.215 -0.814 1.00 94.62 311 VAL A CA 1
ATOM 2422 C C . VAL A 1 311 ? -17.897 -1.762 0.030 1.00 94.62 311 VAL A C 1
ATOM 2424 O O . VAL A 1 311 ? -19.044 -1.410 -0.216 1.00 94.62 311 VAL A O 1
ATOM 2427 N N . SER A 1 312 ? -17.591 -2.571 1.046 1.00 90.00 312 SER A N 1
ATOM 2428 C CA . SER A 1 312 ? -18.554 -3.032 2.050 1.00 90.00 312 SER A CA 1
ATOM 2429 C C . SER A 1 312 ? -18.879 -1.905 3.039 1.00 90.00 312 SER A C 1
ATOM 2431 O O . SER A 1 312 ? -18.418 -1.868 4.182 1.00 90.00 312 SER A O 1
ATOM 2433 N N . TRP A 1 313 ? -19.614 -0.916 2.536 1.00 87.19 313 TRP A N 1
ATOM 2434 C CA . TRP A 1 313 ? -20.087 0.250 3.266 1.00 87.19 313 TRP A CA 1
ATOM 2435 C C . TRP A 1 313 ? -21.576 0.464 2.973 1.00 87.19 313 TRP A C 1
ATOM 2437 O O . TRP A 1 313 ? -21.933 0.492 1.792 1.00 87.19 313 TRP A O 1
ATOM 2447 N N . PRO A 1 314 ? -22.430 0.697 3.985 1.00 84.25 314 PRO A N 1
ATOM 2448 C CA . PRO A 1 314 ? -22.139 0.808 5.423 1.00 84.25 314 PRO A CA 1
ATOM 2449 C C . PRO A 1 314 ? -21.566 -0.476 6.073 1.00 84.25 314 PRO A C 1
ATOM 2451 O O . PRO A 1 314 ? -21.812 -1.570 5.567 1.00 84.25 314 PRO A O 1
ATOM 2454 N N . PRO A 1 315 ? -20.791 -0.401 7.183 1.00 75.38 315 PRO A N 1
ATOM 2455 C CA . PRO A 1 315 ? -20.345 -1.592 7.898 1.00 75.38 315 PRO A CA 1
ATOM 2456 C C . PRO A 1 315 ? -21.585 -2.348 8.378 1.00 75.38 315 PRO A C 1
ATOM 2458 O O . PRO A 1 315 ? -22.403 -1.762 9.081 1.00 75.38 315 PRO A O 1
ATOM 2461 N N . LEU A 1 316 ? -21.714 -3.625 8.006 1.00 68.62 316 LEU A N 1
ATOM 2462 C CA . LEU A 1 316 ? -22.853 -4.500 8.333 1.00 68.62 316 LEU A CA 1
ATOM 2463 C C . LEU A 1 316 ? -24.179 -4.271 7.553 1.00 68.62 316 LEU A C 1
ATOM 2465 O O . LEU A 1 316 ? -25.210 -4.768 8.003 1.00 68.62 316 LEU A O 1
ATOM 2469 N N . GLY A 1 317 ? -24.195 -3.630 6.370 1.00 54.91 317 GLY A N 1
ATOM 2470 C CA . GLY A 1 317 ? -25.371 -3.703 5.469 1.00 54.91 317 GLY A CA 1
ATOM 2471 C C . GLY A 1 317 ? -25.129 -3.206 4.033 1.00 54.91 317 GLY A C 1
ATOM 2472 O O . GLY A 1 317 ? -24.357 -2.277 3.842 1.00 54.91 317 GLY A O 1
ATOM 2473 N N . GLU A 1 318 ? -25.733 -3.744 2.967 1.00 42.81 318 GLU A N 1
ATOM 2474 C CA . GLU A 1 318 ? -26.578 -4.941 2.775 1.00 42.81 318 GLU A CA 1
ATOM 2475 C C . GLU A 1 318 ? -25.754 -6.062 2.098 1.00 42.81 318 GLU A C 1
ATOM 2477 O O . GLU A 1 318 ? -24.933 -5.779 1.222 1.00 42.81 318 GLU A O 1
ATOM 2482 N N . ALA A 1 319 ? -25.976 -7.319 2.500 1.00 39.38 319 ALA A N 1
ATOM 2483 C CA . ALA A 1 319 ? -25.617 -8.506 1.716 1.00 39.38 319 ALA A CA 1
ATOM 2484 C C . ALA A 1 319 ? -26.815 -8.937 0.864 1.00 39.38 319 ALA A C 1
ATOM 2486 O O . ALA A 1 319 ? -27.952 -8.803 1.376 1.00 39.38 319 ALA A O 1
#

Foldseek 3Di:
DDDDDDDDDDDDDDPPPDDDPPDDDDDDDDDDDDPPVPPPPLCPDCQHPPHPVNHHSDDPDPPVPDDCPVPQPPDCPDPPNPPPPPPDVPPVVCVVPPAHPVRQVVLVVLVVLLVVQCLCQLHAAFPDDPVSSVVSLVSNVPDPCQVVDDFDKFKFKAWQLDPKGFGSHWDHAQFKKKKAFDPPDWKDQQPDIDALQAFAWDQDPVLRATDDPNDGDNVPPFDWLDNPPPDHAQHKKKFFAEQWDWPDDDDPPSTDIDGDDVVRGSVGIDGAGRMDMDRHNGTHTIMIYGGHGDPSSVSMGDITIMMMTGPCPPPPDDD

Secondary structure (DSSP, 8-state):
-----------------------PPP--PPPS----TT-S-TTSSTTSTT-TT----------TT----SSS---TTSTTS--S------TTSGGGTS--HHHHHHHHHHHHHHHHHHHHHTPPPTT--HHHHHHHHHHHHTSTTGGGSPPPEEEEEEETT-S-EEEEEEE-TT-EEEEEE-TT--EEETTEEE-TT-B--EEETTTTEEEETTEEETTTTSPBSS-STT--BT-EEEEEE-SSEESS--STT---EEPP-HHHHHTT-EE-TTEEEEE-S--EEEEEEE--BTT-GGG-EEEEEEEEEESS-STT---

Radius of gyration: 28.58 Å; chains: 1; bounding box: 85×63×103 Å

pLDDT: mean 74.7, std 23.59, range [28.81, 98.69]

Organism: NCBI:txid1034831

Sequence (319 aa):
GLGNGPPMAAGRVLALVALACCVAPPELHVWSYAIYEDEYANSQLPGSASDPRGLPNMPFTVDTNRESDGISSVSPLTTTSPAFPQYEVSDLYAQYGIVSPDDLTKRQEHAADIKYQQNEQGIAGKGAGAREVEAAAYQRMTRPGFLSDPKPSRQFRVQANETWNPSGFPIQQYEVYRIEVEEDQRWVDGLIETTADGYVARFDAVSQCYVAAGRCRAYLKQRLRLANAGAKWFQLVCGIGNYVTRLRDVSGGKDRYMPIREDEFMSTLFQVGSNTTFNSSFTGELVCFANDAYGLYWNNKGYVNVTVSRVSWPPLGEA